Protein AF-A0A1V6SUT5-F1 (afdb_monomer)

Mean predicted aligned error: 12.68 Å

Foldseek 3Di:
DPPDPPFDPLVVLVQVCVLVVHDSVQWDWDWDPVPDDQFWTWIATPNCRQKIKIKGADRPVPPDPDARQLLVLVLQLVLVLLLVLCVVVVHHSQQGKHFSDKAQRDPVRRIIMTMIGDWDFDQQLQADADPQLVVQVVVSLVSQQPDDPVCVCVVSVHDFDEDEDDPLVVLLVVLLVVQVVCVVVVVDDCVNVLNPPPSNCPSVVVCVVVVVVVPPDPPQDKTWDQLAQFSRQWGAHRVPNHTRHGHDSSNIGIYGSVSNVVHPPPQWDWADDPFWIWTWRRTSVFTAWKFFDDDSPHTDIDGRDPPPDDPPPTDPVRIDGDIGTGHDDDDDPPDDDDDDDD

InterPro domains:
  IPR002575 Aminoglycoside phosphotransferase [PF01636] (171-262)
  IPR011009 Protein kinase-like domain superfamily [SSF56112] (46-263)
  IPR011009 Protein kinase-like domain superfamily [SSF56112] (196-262)

Secondary structure (DSSP, 8-state):
-----SS-HHHHHHHHHHHTTS-GGG--EEE-GGG--TTEEEEEETT-TTEEEEEE---TT---SS-HHHHHHHHHHHHHHHHHHHHHTT--GGGS--EEEEEE-STTSS-EEEEEEPP-SEESTTS---HHHHHHHHHHHHHHHHS--TTHHHHHTS---B-PPP-HHHHHHHHHHHHHHHHHTTSS-TTTTTT-S--TTHHHHHTTHHHHHTTS-S-PPEEEE-S---GGGEEE-TTT--EEEE--GGG-EEEETHHHHH---TTEEEE--SS-EEEEEEETTEESEEEEEEETTEEEEEES-TT---STT--GGG-EEE-EEE------TT---PPP--

Solvent-accessible surface area (backbone atoms only — not comparable to full-atom values): 19537 Å² total; per-residue (Å²): 127,86,89,73,64,99,55,60,68,67,58,53,27,45,52,50,15,62,68,68,74,52,60,39,89,68,54,47,76,46,77,40,79,92,74,41,58,79,43,36,43,36,28,42,28,76,80,43,75,62,32,30,40,39,34,27,34,53,52,90,84,60,84,58,98,58,45,9,39,60,47,48,54,41,30,54,51,53,40,51,52,51,30,51,56,27,48,76,68,76,42,78,32,73,30,41,62,46,73,79,35,76,45,78,68,39,96,87,28,38,30,19,37,33,38,27,49,51,69,60,59,44,33,39,26,55,42,79,88,36,74,48,28,54,52,41,51,52,50,50,56,49,51,35,54,66,48,75,67,81,64,39,42,70,77,69,74,44,83,68,51,75,46,78,73,78,59,64,64,60,55,48,52,55,39,38,54,50,50,52,52,32,44,76,69,64,76,46,52,46,71,81,62,66,62,49,75,64,59,77,64,40,62,51,64,76,45,49,65,60,67,60,52,76,71,57,69,91,80,70,67,73,14,43,31,50,64,56,49,40,43,79,31,28,19,20,34,88,91,71,25,34,64,30,27,54,50,73,51,76,61,36,23,40,17,51,55,60,56,47,71,67,35,65,83,73,28,72,41,81,42,86,47,100,87,42,17,28,45,40,34,63,35,54,76,23,66,36,30,24,36,28,70,68,56,96,91,33,59,48,77,40,64,36,42,97,79,61,72,64,62,94,90,50,62,76,88,64,40,41,79,50,80,46,73,35,70,84,74,81,69,60,102,87,61,94,73,85,72,88,82,134

Organism: NCBI:txid254877

Sequence (342 aa):
MPDTLPFSISRLKECVATGLQCSPASISLIRQPTIEGDDHMIFLIDSKPDYIIRVTKPREDGSRSYNGQEMQARDIALRRLVQDEYRARGLDERIIPCSIATWKLSDDGNYAASLETKLQGLGLHRAPVSELTVQGLGSFLSVLKCVNIEGLEEKLGIKIPLIPFPNLKLLRESAIEAWARLVERGQVSVKDIGNQSPINGLLERKTTMLEKIQHLSPEYRLALVHNDIKGEHILICPQSGRITGILDWADAGIGNAVVDIAGKTGGFKYVPGDRYGQWEYQGDGFDGFLACPYNNGIYQVFVNSPDAKPRQGVKSDTCVPFTAGAFEYRLPANVTAAAWEY

Nearest PDB structures (foldseek):
  4n57-assembly1_A  TM=5.849E-01  e=2.628E-10  Enterococcus casseliflavus
  4dta-assembly1_A  TM=6.231E-01  e=1.351E-09  Enterococcus casseliflavus
  4dfb-assembly2_B  TM=6.239E-01  e=1.513E-09  Enterococcus casseliflavus
  4dfb-assembly1_A  TM=6.206E-01  e=2.514E-09  Enterococcus casseliflavus
  4ocv-assembly1_A  TM=5.203E-01  e=1.400E-06  Bifidobacterium longum subsp. infantis ATCC 15697 = JCM 1222 = DSM 20088

Structure (mmCIF, N/CA/C/O backbone):
data_AF-A0A1V6SUT5-F1
#
_entry.id   AF-A0A1V6SUT5-F1
#
loop_
_atom_site.group_PDB
_atom_site.id
_atom_site.type_symbol
_atom_site.label_atom_id
_atom_site.label_alt_id
_atom_site.label_comp_id
_atom_site.label_asym_id
_atom_site.label_entity_id
_atom_site.label_seq_id
_atom_site.pdbx_PDB_ins_code
_atom_site.Cartn_x
_atom_site.Cartn_y
_atom_site.Cartn_z
_atom_site.occupancy
_atom_site.B_iso_or_equiv
_atom_site.auth_seq_id
_atom_site.auth_comp_id
_atom_site.auth_asym_id
_atom_site.auth_atom_id
_atom_site.pdbx_PDB_model_num
ATOM 1 N N . MET A 1 1 ? -9.404 25.649 2.065 1.00 34.16 1 MET A N 1
ATOM 2 C CA . MET A 1 1 ? -10.839 25.578 2.423 1.00 34.16 1 MET A CA 1
ATOM 3 C C . MET A 1 1 ? -10.920 25.170 3.884 1.00 34.16 1 MET A C 1
ATOM 5 O O . MET A 1 1 ? -10.019 24.452 4.298 1.00 34.16 1 MET A O 1
ATOM 9 N N . PRO A 1 2 ? -11.881 25.643 4.691 1.00 38.00 2 PRO A N 1
ATOM 10 C CA . PRO A 1 2 ? -11.968 25.185 6.073 1.00 38.00 2 PRO A CA 1
ATOM 11 C C . PRO A 1 2 ? -12.231 23.672 6.076 1.00 38.00 2 PRO A C 1
ATOM 13 O O . PRO A 1 2 ? -13.167 23.224 5.412 1.00 38.00 2 PRO A O 1
ATOM 16 N N . ASP A 1 3 ? -11.373 22.923 6.781 1.00 53.56 3 ASP A N 1
ATOM 17 C CA . ASP A 1 3 ? -11.385 21.464 6.993 1.00 53.56 3 ASP A CA 1
ATOM 18 C C . ASP A 1 3 ? -12.693 21.006 7.663 1.00 53.56 3 ASP A C 1
ATOM 20 O O . ASP A 1 3 ? -12.748 20.639 8.838 1.00 53.56 3 ASP A O 1
ATOM 24 N N . THR A 1 4 ? -13.795 21.072 6.929 1.00 72.81 4 THR A N 1
ATOM 25 C CA . THR A 1 4 ? -15.076 20.537 7.375 1.00 72.81 4 THR A CA 1
ATOM 26 C C . THR A 1 4 ? -15.104 19.071 6.989 1.00 72.81 4 THR A C 1
ATOM 28 O O . THR A 1 4 ? -15.289 18.705 5.833 1.00 72.81 4 THR A O 1
ATOM 31 N N . LEU A 1 5 ? -14.831 18.220 7.976 1.00 83.00 5 LEU A N 1
ATOM 32 C CA . LEU A 1 5 ? -14.937 16.781 7.803 1.00 83.00 5 LEU A CA 1
ATOM 33 C C . LEU A 1 5 ? -16.392 16.417 7.459 1.00 83.00 5 LEU A C 1
ATOM 35 O O . LEU A 1 5 ? -17.316 16.984 8.045 1.00 83.00 5 LEU A O 1
ATOM 39 N N . PRO A 1 6 ? -16.614 15.429 6.578 1.00 84.81 6 PRO A N 1
ATOM 40 C CA . PRO A 1 6 ? -17.954 14.972 6.198 1.00 84.81 6 PRO A CA 1
ATOM 41 C C . PRO A 1 6 ? -18.665 14.188 7.320 1.00 84.81 6 PRO A C 1
ATOM 43 O O . PRO A 1 6 ? -19.757 13.662 7.130 1.00 84.81 6 PRO A O 1
ATOM 46 N N . PHE A 1 7 ? -18.049 14.101 8.501 1.00 87.69 7 PHE A N 1
ATOM 47 C CA . PHE A 1 7 ? -18.552 13.455 9.708 1.00 87.69 7 PHE A CA 1
ATOM 48 C C . PHE A 1 7 ? -18.089 14.227 10.952 1.00 87.69 7 PHE A C 1
ATOM 50 O O . PHE A 1 7 ? -17.099 14.960 10.936 1.00 87.69 7 PHE A O 1
ATOM 57 N N . SER A 1 8 ? -18.784 14.025 12.072 1.00 91.44 8 SER A N 1
ATOM 58 C CA . SER A 1 8 ? -18.423 14.642 13.352 1.00 91.44 8 SER A CA 1
ATOM 59 C C . SER A 1 8 ? -17.219 13.954 14.005 1.00 91.44 8 SER A C 1
ATOM 61 O O . SER A 1 8 ? -17.198 12.731 14.155 1.00 91.44 8 SER A O 1
ATOM 63 N N . ILE A 1 9 ? -16.251 14.733 14.501 1.00 92.88 9 ILE A N 1
ATOM 64 C CA . ILE A 1 9 ? -15.149 14.216 15.335 1.00 92.88 9 ILE A CA 1
ATOM 65 C C . ILE A 1 9 ? -15.677 13.504 16.586 1.00 92.88 9 ILE A C 1
ATOM 67 O O . ILE A 1 9 ? -15.111 12.492 16.996 1.00 92.88 9 ILE A O 1
ATOM 71 N N . SER A 1 10 ? -16.780 13.977 17.176 1.00 94.19 10 SER A N 1
ATOM 72 C CA . SER A 1 10 ? -17.399 13.315 18.332 1.00 94.19 10 SER A CA 1
ATOM 73 C C . SER A 1 10 ? -17.811 11.882 17.998 1.00 94.19 10 SER A C 1
ATOM 75 O O . SER A 1 10 ? -17.579 10.978 18.798 1.00 94.19 10 SER A O 1
ATOM 77 N N . ARG A 1 11 ? -18.311 11.649 16.776 1.00 94.62 11 ARG A N 1
ATOM 78 C CA . ARG A 1 11 ? -18.670 10.308 16.309 1.00 94.62 11 ARG A CA 1
ATOM 79 C C . ARG A 1 11 ? -17.450 9.392 16.198 1.00 94.62 11 ARG A C 1
ATOM 81 O O . ARG A 1 11 ? -17.524 8.231 16.595 1.00 94.62 11 ARG A O 1
ATOM 88 N N . LEU A 1 12 ? -16.311 9.897 15.717 1.00 95.25 12 LEU A N 1
ATOM 89 C CA . LEU A 1 12 ? -15.064 9.122 15.707 1.00 95.25 12 LEU A CA 1
ATOM 90 C C . LEU A 1 12 ? -14.588 8.779 17.123 1.00 95.25 12 LEU A C 1
ATOM 92 O O . LEU A 1 12 ? -14.167 7.649 17.367 1.00 95.25 12 LEU A O 1
ATOM 96 N N . LYS A 1 13 ? -14.688 9.718 18.072 1.00 96.50 13 LYS A N 1
ATOM 97 C CA . LYS A 1 13 ? -14.336 9.460 19.478 1.00 96.50 13 LYS A CA 1
ATOM 98 C C . LYS A 1 13 ? -15.198 8.360 20.092 1.00 96.50 13 LYS A C 1
ATOM 100 O O . LYS A 1 13 ? -14.664 7.508 20.794 1.00 96.50 13 LYS A O 1
ATOM 105 N N . GLU A 1 14 ? -16.500 8.347 19.807 1.00 96.50 14 GLU A N 1
ATOM 106 C CA . GLU A 1 14 ? -17.406 7.268 20.226 1.00 96.50 14 GLU A CA 1
ATOM 107 C C . GLU A 1 14 ? -17.001 5.912 19.645 1.00 96.50 14 GLU A C 1
ATOM 109 O O . GLU A 1 14 ? -17.009 4.913 20.365 1.00 96.50 14 GLU A O 1
ATOM 114 N N . CYS A 1 15 ? -16.618 5.874 18.365 1.00 96.50 15 CYS A N 1
ATOM 115 C CA . CYS A 1 15 ? -16.133 4.656 17.719 1.00 96.50 15 CYS A CA 1
ATOM 116 C C . CYS A 1 15 ? -14.901 4.113 18.460 1.00 96.50 15 CYS A C 1
ATOM 118 O O . CYS A 1 15 ? -14.917 2.983 18.943 1.00 96.50 15 CYS A O 1
ATOM 120 N N . VAL A 1 16 ? -13.874 4.947 18.666 1.00 96.75 16 VAL A N 1
ATOM 121 C CA . VAL A 1 16 ? -12.661 4.560 19.412 1.00 96.75 16 VAL A CA 1
ATOM 122 C C . VAL A 1 16 ? -12.987 4.087 20.821 1.00 96.75 16 VAL A C 1
ATOM 124 O O . VAL A 1 16 ? -12.521 3.032 21.242 1.00 96.75 16 VAL A O 1
ATOM 127 N N . ALA A 1 17 ? -13.803 4.852 21.542 1.00 96.31 17 ALA A N 1
ATOM 128 C CA . ALA A 1 17 ? -14.215 4.536 22.900 1.00 96.31 17 ALA A CA 1
ATOM 129 C C . ALA A 1 17 ? -14.934 3.186 22.991 1.00 96.31 17 ALA A C 1
ATOM 131 O O . ALA A 1 17 ? -14.669 2.409 23.904 1.00 96.31 17 ALA A O 1
ATOM 132 N N . THR A 1 18 ? -15.781 2.879 22.007 1.00 96.88 18 THR A N 1
ATOM 133 C CA . THR A 1 18 ? -16.452 1.580 21.892 1.00 96.88 18 THR A CA 1
ATOM 134 C C . THR A 1 18 ? -15.442 0.464 21.633 1.00 96.88 18 THR A C 1
ATOM 136 O O . THR A 1 18 ? -15.455 -0.546 22.332 1.00 96.88 18 THR A O 1
ATOM 139 N N . GLY A 1 19 ? -14.535 0.650 20.667 1.00 95.94 19 GLY A N 1
ATOM 140 C CA . GLY A 1 19 ? -13.527 -0.354 20.308 1.00 95.94 19 GLY A CA 1
ATOM 141 C C . GLY A 1 19 ? -12.516 -0.645 21.423 1.00 95.94 19 GLY A C 1
ATOM 142 O O . GLY A 1 19 ? -12.071 -1.779 21.562 1.00 95.94 19 GLY A O 1
ATOM 143 N N . LEU A 1 20 ? -12.187 0.357 22.244 1.00 95.56 20 LEU A N 1
ATOM 144 C CA . LEU A 1 20 ? -11.223 0.252 23.349 1.00 95.56 20 LEU A CA 1
ATOM 145 C C . LEU A 1 20 ? -11.871 0.132 24.735 1.00 95.56 20 LEU A C 1
ATOM 147 O O . LEU A 1 20 ? -11.152 0.125 25.733 1.00 95.56 20 LEU A O 1
ATOM 151 N N . GLN A 1 21 ? -13.203 0.046 24.803 1.00 95.44 21 GLN A N 1
ATOM 152 C CA . GLN A 1 21 ? -13.978 -0.076 26.044 1.00 95.44 21 GLN A CA 1
ATOM 153 C C . GLN A 1 21 ? -13.640 1.015 27.079 1.00 95.44 21 GLN A C 1
ATOM 155 O O . GLN A 1 21 ? -13.387 0.742 28.253 1.00 95.44 21 GLN A O 1
ATOM 160 N N . CYS A 1 22 ? -13.620 2.276 26.646 1.00 95.12 22 CYS A N 1
ATOM 161 C CA . CYS A 1 22 ? -13.326 3.426 27.501 1.00 95.12 22 CYS A CA 1
ATOM 162 C C . CYS A 1 22 ? -14.317 4.580 27.283 1.00 95.12 22 CYS A C 1
ATOM 164 O O . CYS A 1 22 ? -15.241 4.485 26.482 1.00 95.12 22 CYS A O 1
ATOM 166 N N . SER A 1 23 ? -14.156 5.687 28.014 1.00 94.62 23 SER A N 1
ATOM 167 C CA . SER A 1 23 ? -15.034 6.857 27.867 1.00 94.62 23 SER A CA 1
ATOM 168 C C . SER A 1 23 ? -14.651 7.697 26.636 1.00 94.62 23 SER A C 1
ATOM 170 O O . SER A 1 23 ? -13.467 8.021 26.492 1.00 94.62 23 SER A O 1
ATOM 172 N N . PRO A 1 24 ? -15.605 8.152 25.795 1.00 94.25 24 PRO A N 1
ATOM 173 C CA . PRO A 1 24 ? -15.326 9.073 24.686 1.00 94.25 24 PRO A CA 1
ATOM 174 C C . PRO A 1 24 ? -14.649 10.377 25.119 1.00 94.25 24 PRO A C 1
ATOM 176 O O . PRO A 1 24 ? -13.828 10.921 24.383 1.00 94.25 24 PRO A O 1
ATOM 179 N N . ALA A 1 25 ? -14.934 10.854 26.336 1.00 93.56 25 ALA A N 1
ATOM 180 C CA . ALA A 1 25 ? -14.314 12.056 26.895 1.00 93.56 25 ALA A CA 1
ATOM 181 C C . ALA A 1 25 ? -12.801 11.896 27.136 1.00 93.56 25 ALA A C 1
ATOM 183 O O . ALA A 1 25 ? -12.081 12.889 27.176 1.00 93.56 25 ALA A O 1
ATOM 184 N N . SER A 1 26 ? -12.312 10.657 27.265 1.00 93.06 26 SER A N 1
ATOM 185 C CA . SER A 1 26 ? -10.883 10.348 27.432 1.00 93.06 26 SER A CA 1
ATOM 186 C C . SER A 1 26 ? -10.121 10.195 26.106 1.00 93.06 26 SER A C 1
ATOM 188 O O . SER A 1 26 ? -8.908 9.974 26.105 1.00 93.06 26 SER A O 1
ATOM 190 N N . ILE A 1 27 ? -10.821 10.300 24.970 1.00 96.38 27 ILE A N 1
ATOM 191 C CA . ILE A 1 27 ? -10.232 10.181 23.637 1.00 96.38 27 ILE A CA 1
ATOM 192 C C . ILE A 1 27 ? -9.883 11.570 23.091 1.00 96.38 27 ILE A C 1
ATOM 194 O O . ILE A 1 27 ? -10.747 12.430 22.876 1.00 96.38 27 ILE A O 1
ATOM 198 N N . SER A 1 28 ? -8.596 11.759 22.812 1.00 94.69 28 SER A N 1
ATOM 199 C CA . SER A 1 28 ? -8.070 12.856 21.998 1.00 94.69 28 SER A CA 1
ATOM 200 C C . SER A 1 28 ? -7.662 12.295 20.641 1.00 94.69 28 SER A C 1
ATOM 202 O O . SER A 1 28 ? -7.027 11.242 20.588 1.00 94.69 28 SER A O 1
ATOM 204 N N . LEU A 1 29 ? -8.078 12.965 19.564 1.00 95.38 29 LEU A N 1
ATOM 205 C CA . LEU A 1 29 ? -7.776 12.571 18.190 1.00 95.38 29 LEU A CA 1
ATOM 206 C C . LEU A 1 29 ? -6.997 13.689 17.511 1.00 95.38 29 LEU A C 1
ATOM 208 O O . LEU A 1 29 ? -7.465 14.828 17.489 1.00 95.38 29 LEU A O 1
ATOM 212 N N . ILE A 1 30 ? -5.862 13.343 16.910 1.00 94.12 30 ILE A N 1
ATOM 213 C CA . ILE A 1 30 ? -5.049 14.267 16.116 1.00 94.12 30 ILE A CA 1
ATOM 214 C C . ILE A 1 30 ? -5.003 13.760 14.678 1.00 94.12 30 ILE A C 1
ATOM 216 O O . ILE A 1 30 ? -4.438 12.697 14.416 1.00 94.12 30 ILE A O 1
ATOM 220 N N . ARG A 1 31 ? -5.578 14.524 13.743 1.00 93.50 31 ARG A N 1
ATOM 221 C CA . ARG A 1 31 ? -5.503 14.231 12.303 1.00 93.50 31 ARG A CA 1
ATOM 222 C C . ARG A 1 31 ? -4.061 14.373 11.806 1.00 93.50 31 ARG A C 1
ATOM 224 O O . ARG A 1 31 ? -3.367 15.303 12.208 1.00 93.50 31 ARG A O 1
ATOM 231 N N . GLN A 1 32 ? -3.629 13.474 10.927 1.00 90.56 32 GLN A N 1
ATOM 232 C CA . GLN A 1 32 ? -2.275 13.436 10.369 1.00 90.56 32 GLN A CA 1
ATOM 233 C C . GLN A 1 32 ? -2.294 13.624 8.846 1.00 90.56 32 GLN A C 1
ATOM 235 O O . GLN A 1 32 ? -2.064 12.661 8.120 1.00 90.56 32 GLN A O 1
ATOM 240 N N . PRO A 1 33 ? -2.531 14.849 8.343 1.00 84.06 33 PRO A N 1
ATOM 241 C CA . PRO A 1 33 ? -2.704 15.104 6.909 1.00 84.06 33 PRO A CA 1
ATOM 242 C C . PRO A 1 33 ? -1.477 14.748 6.055 1.00 84.06 33 PRO A C 1
ATOM 244 O O . PRO A 1 33 ? -1.605 14.538 4.858 1.00 84.06 33 PRO A O 1
ATOM 247 N N . THR A 1 34 ? -0.284 14.667 6.648 1.00 79.38 34 THR A N 1
ATOM 248 C CA . THR A 1 34 ? 0.968 14.346 5.943 1.00 79.38 34 THR A CA 1
ATOM 249 C C . THR A 1 34 ? 1.120 12.870 5.576 1.00 79.38 34 THR A C 1
ATOM 251 O O . THR A 1 34 ? 2.036 12.534 4.833 1.00 79.38 34 THR A O 1
ATOM 254 N N . ILE A 1 35 ? 0.268 11.996 6.116 1.00 79.38 35 ILE A N 1
ATOM 255 C CA . ILE A 1 35 ? 0.260 10.549 5.848 1.00 79.38 35 ILE A CA 1
ATOM 256 C C . ILE A 1 35 ? -1.129 10.074 5.395 1.00 79.38 35 ILE A C 1
ATOM 258 O O . ILE A 1 35 ? -1.473 8.908 5.562 1.00 79.38 35 ILE A O 1
ATOM 262 N N . GLU A 1 36 ? -1.953 10.992 4.887 1.00 83.81 36 GLU A N 1
ATOM 263 C CA . GLU A 1 36 ? -3.232 10.669 4.254 1.00 83.81 36 GLU A CA 1
ATOM 264 C C . GLU A 1 36 ? -3.020 10.417 2.761 1.00 83.81 36 GLU A C 1
ATOM 266 O O . GLU A 1 36 ? -2.339 11.192 2.090 1.00 83.81 36 GLU A O 1
ATOM 271 N N . GLY A 1 37 ? -3.624 9.351 2.242 1.00 77.62 37 GLY A N 1
ATOM 272 C CA . GLY A 1 37 ? -3.728 9.098 0.809 1.00 77.62 37 GLY A CA 1
ATOM 273 C C . GLY A 1 37 ? -5.040 9.603 0.206 1.00 77.62 37 GLY A C 1
ATOM 274 O O . GLY A 1 37 ? -5.931 10.135 0.879 1.00 77.62 37 GLY A O 1
ATOM 275 N N . ASP A 1 38 ? -5.205 9.370 -1.094 1.00 82.81 38 ASP A N 1
ATOM 276 C CA . ASP A 1 38 ? -6.410 9.772 -1.832 1.00 82.81 38 ASP A CA 1
ATOM 277 C C . ASP A 1 38 ? -7.693 9.133 -1.282 1.00 82.81 38 ASP A C 1
ATOM 279 O O . ASP A 1 38 ? -8.780 9.698 -1.410 1.00 82.81 38 ASP A O 1
ATOM 283 N N . ASP A 1 39 ? -7.574 7.975 -0.636 1.00 87.38 39 ASP A N 1
ATOM 284 C CA . ASP A 1 39 ? -8.681 7.118 -0.225 1.00 87.38 39 ASP A CA 1
ATOM 285 C C . ASP A 1 39 ? -8.797 6.927 1.300 1.00 87.38 39 ASP A C 1
ATOM 287 O O . ASP A 1 39 ? -9.673 6.194 1.777 1.00 87.38 39 ASP A O 1
ATOM 291 N N . HIS A 1 40 ? -7.974 7.625 2.091 1.00 89.94 40 HIS A N 1
ATOM 292 C CA . HIS A 1 40 ? -8.034 7.534 3.547 1.00 89.94 40 HIS A CA 1
ATOM 293 C C . HIS A 1 40 ? -7.608 8.808 4.289 1.00 89.94 40 HIS A C 1
ATOM 295 O O . HIS A 1 40 ? -6.823 9.610 3.806 1.00 89.94 40 HIS A O 1
ATOM 301 N N . MET A 1 41 ? -8.130 8.969 5.505 1.00 92.88 41 MET A N 1
ATOM 302 C CA . MET A 1 41 ? -7.695 9.938 6.512 1.00 92.88 41 MET A CA 1
ATOM 303 C C . MET A 1 41 ? -7.159 9.195 7.737 1.00 92.88 41 MET A C 1
ATOM 305 O O . MET A 1 41 ? -7.688 8.136 8.090 1.00 92.88 41 MET A O 1
ATOM 309 N N . ILE A 1 42 ? -6.152 9.752 8.411 1.00 93.88 42 ILE A N 1
ATOM 310 C CA . ILE A 1 42 ? -5.490 9.112 9.556 1.00 93.88 42 ILE A CA 1
ATOM 311 C C . ILE A 1 42 ? -5.595 9.995 10.793 1.00 93.88 42 ILE A C 1
ATOM 313 O O . ILE A 1 42 ? -5.283 11.184 10.761 1.00 93.88 42 ILE A O 1
ATOM 317 N N . PHE A 1 43 ? -5.990 9.388 11.910 1.00 95.81 43 PHE A N 1
ATOM 318 C CA . PHE A 1 43 ? -6.073 10.026 13.216 1.00 95.81 43 PHE A CA 1
ATOM 319 C C . PHE A 1 43 ? -5.264 9.223 14.240 1.00 95.81 43 PHE A C 1
ATOM 321 O O . PHE A 1 43 ? -5.495 8.026 14.429 1.00 95.81 43 PHE A O 1
ATOM 328 N N . LEU A 1 44 ? -4.335 9.887 14.928 1.00 95.38 44 LEU A N 1
ATOM 329 C CA . LEU A 1 44 ? -3.658 9.329 16.101 1.00 95.38 44 LEU A CA 1
ATOM 330 C C . LEU A 1 44 ? -4.538 9.486 17.337 1.00 95.38 44 LEU A C 1
ATOM 332 O O . LEU A 1 44 ? -5.312 10.440 17.432 1.00 95.38 44 LEU A O 1
ATOM 336 N N . ILE A 1 45 ? -4.382 8.565 18.288 1.00 95.50 45 ILE A N 1
ATOM 337 C CA . ILE A 1 45 ? -5.096 8.580 19.563 1.00 95.50 45 ILE A CA 1
ATOM 338 C C . ILE A 1 45 ? -4.082 8.853 20.679 1.00 95.50 45 ILE A C 1
ATOM 340 O O . ILE A 1 45 ? -3.349 7.949 21.077 1.00 95.50 45 ILE A O 1
ATOM 344 N N . ASP A 1 46 ? -4.031 10.081 21.206 1.00 90.31 46 ASP A N 1
ATOM 345 C CA . ASP A 1 46 ? -2.966 10.494 22.147 1.00 90.31 46 ASP A CA 1
ATOM 346 C C . ASP A 1 46 ? -2.908 9.620 23.402 1.00 90.31 46 ASP A C 1
ATOM 348 O O . ASP A 1 46 ? -1.837 9.267 23.890 1.00 90.31 46 ASP A O 1
ATOM 352 N N . SER A 1 47 ? -4.076 9.238 23.921 1.00 89.00 47 SER A N 1
ATOM 353 C CA . SER A 1 47 ? -4.189 8.406 25.119 1.00 89.00 47 SER A CA 1
ATOM 354 C C . SER A 1 47 ? -3.899 6.922 24.862 1.00 89.00 47 SER A C 1
ATOM 356 O O . SER A 1 47 ? -3.845 6.140 25.815 1.00 89.00 47 SER A O 1
ATOM 358 N N . LYS A 1 48 ? -3.752 6.510 23.594 1.00 93.38 48 LYS A N 1
ATOM 359 C CA . LYS A 1 48 ? -3.637 5.114 23.144 1.00 93.38 48 LYS A CA 1
ATOM 360 C C . LYS A 1 48 ? -2.683 5.017 21.936 1.00 93.38 48 LYS A C 1
ATOM 362 O O . LYS A 1 48 ? -3.130 4.715 20.831 1.00 93.38 48 LYS A O 1
ATOM 367 N N . PRO A 1 49 ? -1.372 5.248 22.136 1.00 91.75 49 PRO A N 1
ATOM 368 C CA . PRO A 1 49 ? -0.402 5.416 21.047 1.00 91.75 49 PRO A CA 1
ATOM 369 C C . PRO A 1 49 ? -0.187 4.167 20.179 1.00 91.75 49 PRO A C 1
ATOM 371 O O . PRO A 1 49 ? 0.328 4.287 19.068 1.00 91.75 49 PRO A O 1
ATOM 374 N N . ASP A 1 50 ? -0.596 2.992 20.660 1.00 94.06 50 ASP A N 1
ATOM 375 C CA . ASP A 1 50 ? -0.522 1.718 19.932 1.00 94.06 50 ASP A CA 1
ATOM 376 C C . ASP A 1 50 ? -1.639 1.546 18.893 1.00 94.06 50 ASP A C 1
ATOM 378 O O . ASP A 1 50 ? -1.679 0.535 18.192 1.00 94.06 50 ASP A O 1
ATOM 382 N N . TYR A 1 51 ? -2.550 2.516 18.781 1.00 95.75 51 TYR A N 1
ATOM 383 C CA . TYR A 1 51 ? -3.695 2.455 17.883 1.00 95.75 51 TYR A CA 1
ATOM 384 C C . TYR A 1 51 ? -3.817 3.713 17.025 1.00 95.75 51 TYR A C 1
ATOM 386 O O . TYR A 1 51 ? -3.443 4.818 17.423 1.00 95.75 51 TYR A O 1
ATOM 394 N N . ILE A 1 52 ? -4.400 3.534 15.844 1.00 96.38 52 ILE A N 1
ATOM 395 C CA . ILE A 1 52 ? -4.817 4.614 14.951 1.00 96.38 52 ILE A CA 1
ATOM 396 C C . ILE A 1 52 ? -6.277 4.424 14.553 1.00 96.38 52 ILE A C 1
ATOM 398 O O . ILE A 1 52 ? -6.772 3.299 14.483 1.00 96.38 52 ILE A O 1
ATOM 402 N N . ILE A 1 53 ? -6.957 5.525 14.248 1.00 96.94 53 ILE A N 1
ATOM 403 C CA . ILE A 1 53 ? -8.186 5.490 13.459 1.00 96.94 53 ILE A CA 1
ATOM 404 C C . ILE A 1 53 ? -7.833 5.800 12.017 1.00 96.94 53 ILE A C 1
ATOM 406 O O . ILE A 1 53 ? -7.260 6.852 11.725 1.00 96.94 53 ILE A O 1
ATOM 410 N N . ARG A 1 54 ? -8.231 4.906 11.117 1.00 96.19 54 ARG A N 1
ATOM 411 C CA . ARG A 1 54 ? -8.267 5.179 9.688 1.00 96.19 54 ARG A CA 1
ATOM 412 C C . ARG A 1 54 ? -9.707 5.413 9.268 1.00 96.19 54 ARG A C 1
ATOM 414 O O . ARG A 1 54 ? -10.583 4.612 9.581 1.00 96.19 54 ARG A O 1
ATOM 421 N N . VAL A 1 55 ? -9.954 6.495 8.543 1.00 95.81 55 VAL A N 1
ATOM 422 C CA . VAL A 1 55 ? -11.234 6.724 7.873 1.00 95.81 55 VAL A CA 1
ATOM 423 C C . VAL A 1 55 ? -11.039 6.531 6.384 1.00 95.81 55 VAL A C 1
ATOM 425 O O . VAL A 1 55 ? -10.325 7.294 5.753 1.00 95.81 55 VAL A O 1
ATOM 428 N N . THR A 1 56 ? -11.676 5.517 5.824 1.00 94.56 56 THR A N 1
ATOM 429 C CA . THR A 1 56 ? -11.706 5.255 4.390 1.00 94.56 56 THR A CA 1
ATOM 430 C C . THR A 1 56 ? -12.749 6.164 3.727 1.00 94.56 56 THR A C 1
ATOM 432 O O . THR A 1 56 ? -13.860 6.297 4.245 1.00 94.56 56 THR A O 1
ATOM 435 N N . LYS A 1 57 ? -12.379 6.807 2.612 1.00 90.06 57 LYS A N 1
ATOM 436 C CA . LYS A 1 57 ? -13.189 7.775 1.846 1.00 90.06 57 LYS A CA 1
ATOM 437 C C . LYS A 1 57 ? -13.194 7.428 0.350 1.00 90.06 57 LYS A C 1
ATOM 439 O O . LYS A 1 57 ? -12.246 6.790 -0.103 1.00 90.06 57 LYS A O 1
ATOM 444 N N . PRO A 1 58 ? -14.209 7.831 -0.437 1.00 83.38 58 PRO A N 1
ATOM 445 C CA . PRO A 1 58 ? -14.157 7.672 -1.888 1.00 83.38 58 PRO A CA 1
ATOM 446 C C . PRO A 1 58 ? -13.002 8.494 -2.477 1.00 83.38 58 PRO A C 1
ATOM 448 O O . PRO A 1 58 ? -12.652 9.549 -1.943 1.00 83.38 58 PRO A O 1
ATOM 451 N N . ARG A 1 59 ? -12.438 8.030 -3.597 1.00 79.62 59 ARG A N 1
ATOM 452 C CA . ARG A 1 59 ? -11.519 8.852 -4.393 1.00 79.62 59 ARG A CA 1
ATOM 453 C C . ARG A 1 59 ? -12.305 9.915 -5.155 1.00 79.62 59 ARG A C 1
ATOM 455 O O . ARG A 1 59 ? -13.334 9.613 -5.755 1.00 79.62 59 ARG A O 1
ATOM 462 N N . GLU A 1 60 ? -11.796 11.142 -5.152 1.00 75.00 60 GLU A N 1
ATOM 463 C CA . GLU A 1 60 ? -12.444 12.286 -5.808 1.00 75.00 60 GLU A CA 1
ATOM 464 C C . GLU A 1 60 ? -12.458 12.162 -7.339 1.00 75.00 60 GLU A C 1
ATOM 466 O O . GLU A 1 60 ? -13.364 12.675 -7.990 1.00 75.00 60 GLU A O 1
ATOM 471 N N . ASP A 1 61 ? -11.493 11.439 -7.913 1.00 74.25 61 ASP A N 1
ATOM 472 C CA . ASP A 1 61 ? -11.355 11.235 -9.359 1.00 74.25 61 ASP A CA 1
ATOM 473 C C . ASP A 1 61 ? -12.340 10.205 -9.946 1.00 74.25 61 ASP A C 1
ATOM 475 O O . ASP A 1 61 ? -12.372 10.002 -11.159 1.00 74.25 61 ASP A O 1
ATOM 479 N N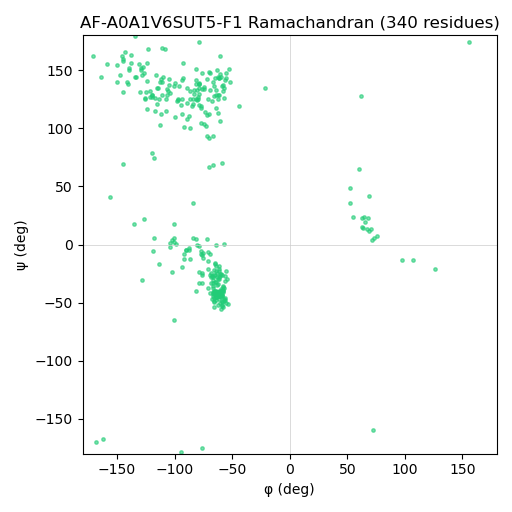 . GLY A 1 62 ? -13.131 9.530 -9.102 1.00 72.62 62 GLY A N 1
ATOM 480 C CA . GLY A 1 62 ? -14.067 8.488 -9.527 1.00 72.62 62 GLY A CA 1
ATOM 481 C C . GLY A 1 62 ? -13.397 7.253 -10.144 1.00 72.62 62 GLY A C 1
ATOM 482 O O . GLY A 1 62 ? -14.080 6.429 -10.749 1.00 72.62 62 GLY A O 1
ATOM 483 N N . SER A 1 63 ? -12.077 7.090 -9.989 1.00 73.50 63 SER A N 1
ATOM 484 C CA . SER A 1 63 ? -11.305 5.992 -10.594 1.00 73.50 63 SER A CA 1
ATOM 485 C C . SER A 1 63 ? -11.689 4.605 -10.071 1.00 73.50 63 SER A C 1
ATOM 487 O O . SER A 1 63 ? -11.348 3.593 -10.686 1.00 73.50 63 SER A O 1
ATOM 489 N N . ARG A 1 64 ? -12.402 4.534 -8.940 1.00 73.38 64 ARG A N 1
ATOM 490 C CA . ARG A 1 64 ? -12.866 3.286 -8.328 1.00 73.38 64 ARG A CA 1
ATOM 491 C C . ARG A 1 64 ? -14.389 3.224 -8.329 1.00 73.38 64 ARG A C 1
ATOM 493 O O . ARG A 1 64 ? -15.061 4.158 -7.912 1.00 73.38 64 ARG A O 1
ATOM 500 N N . SER A 1 65 ? -14.926 2.069 -8.716 1.00 75.88 65 SER A N 1
ATOM 501 C CA . SER A 1 65 ? -16.367 1.786 -8.719 1.00 75.88 65 SER A CA 1
ATOM 502 C C . SER A 1 65 ? -16.930 1.373 -7.353 1.00 75.88 65 SER A C 1
ATOM 504 O O . SER A 1 65 ? -18.085 0.966 -7.284 1.00 75.88 65 SER A O 1
ATOM 506 N N . TYR A 1 66 ? -16.115 1.400 -6.295 1.00 82.75 66 TYR A N 1
ATOM 507 C CA . TYR A 1 66 ? -16.479 0.946 -4.951 1.00 82.75 66 TYR A CA 1
ATOM 508 C C . TYR A 1 66 ? -16.601 2.134 -3.999 1.00 82.75 66 TYR A C 1
ATOM 510 O O . TYR A 1 66 ? -15.798 3.066 -4.080 1.00 82.75 66 TYR A O 1
ATOM 518 N N . ASN A 1 67 ? -17.548 2.075 -3.063 1.00 87.44 67 ASN A N 1
ATOM 519 C CA . ASN A 1 67 ? -17.638 3.066 -1.988 1.00 87.44 67 ASN A CA 1
ATOM 520 C C . ASN A 1 67 ? -16.614 2.786 -0.864 1.00 87.44 67 ASN A C 1
ATOM 522 O O . ASN A 1 67 ? -15.902 1.775 -0.865 1.00 87.44 67 ASN A O 1
ATOM 526 N N . GLY A 1 68 ? -16.516 3.695 0.112 1.00 89.75 68 GLY A N 1
ATOM 527 C CA . GLY A 1 68 ? -15.545 3.575 1.203 1.00 89.75 68 GLY A CA 1
ATOM 528 C C . GLY A 1 68 ? -15.745 2.334 2.077 1.00 89.75 68 GLY A C 1
ATOM 529 O O . GLY A 1 68 ? -14.764 1.734 2.519 1.00 89.75 68 GLY A O 1
ATOM 530 N N . GLN A 1 69 ? -16.989 1.903 2.292 1.00 92.12 69 GLN A N 1
ATOM 531 C CA . GLN A 1 69 ? -17.298 0.702 3.067 1.00 92.12 69 GLN A CA 1
ATOM 532 C C . GLN A 1 69 ? -16.835 -0.577 2.356 1.00 92.12 69 GLN A C 1
ATOM 534 O O . GLN A 1 69 ? -16.193 -1.422 2.980 1.00 92.12 69 GLN A O 1
ATOM 539 N N . GLU A 1 70 ? -17.123 -0.721 1.063 1.00 92.00 70 GLU A N 1
ATOM 540 C CA . GLU A 1 70 ? -16.680 -1.865 0.254 1.00 92.00 70 GLU A CA 1
ATOM 541 C C . GLU A 1 70 ? -15.152 -1.943 0.196 1.00 92.00 70 GLU A C 1
ATOM 543 O O . GLU A 1 70 ? -14.559 -3.011 0.360 1.00 92.00 70 GLU A O 1
ATOM 548 N N . MET A 1 71 ? -14.503 -0.792 0.022 1.00 92.00 71 MET A N 1
ATOM 549 C CA . MET A 1 71 ? -13.050 -0.679 -0.002 1.00 92.00 71 MET A CA 1
ATOM 550 C C . MET A 1 71 ? -12.407 -1.059 1.334 1.00 92.00 71 MET A C 1
ATOM 552 O O . MET A 1 71 ? -11.443 -1.823 1.349 1.00 92.00 71 MET A O 1
ATOM 556 N N . GLN A 1 72 ? -12.951 -0.573 2.454 1.00 94.62 72 GLN A N 1
ATOM 557 C CA . GLN A 1 72 ? -12.466 -0.926 3.787 1.00 94.62 72 GLN A CA 1
ATOM 558 C C . GLN A 1 72 ? -12.663 -2.416 4.082 1.00 94.62 72 GLN A C 1
ATOM 560 O O . GLN A 1 72 ? -11.743 -3.063 4.582 1.00 94.62 72 GLN A O 1
ATOM 565 N N . ALA A 1 73 ? -13.839 -2.968 3.770 1.00 94.88 73 ALA A N 1
ATOM 566 C CA . ALA A 1 73 ? -14.128 -4.382 3.983 1.00 94.88 73 ALA A CA 1
ATOM 567 C C . ALA A 1 73 ? -13.161 -5.275 3.193 1.00 94.88 73 ALA A C 1
ATOM 569 O O . ALA A 1 73 ? -12.618 -6.230 3.752 1.00 94.88 73 ALA A O 1
ATOM 570 N N . ARG A 1 74 ? -12.888 -4.920 1.928 1.00 95.12 74 ARG A N 1
ATOM 571 C CA . ARG A 1 74 ? -11.907 -5.615 1.089 1.00 95.12 74 ARG A CA 1
ATOM 572 C C . ARG A 1 74 ? -10.513 -5.584 1.695 1.00 95.12 74 ARG A C 1
ATOM 574 O O . ARG A 1 74 ? -9.919 -6.638 1.894 1.00 95.12 74 ARG A O 1
ATOM 581 N N . ASP A 1 75 ? -10.006 -4.391 1.986 1.00 94.75 75 ASP A N 1
ATOM 582 C CA . ASP A 1 75 ? -8.680 -4.212 2.574 1.00 94.75 75 ASP A CA 1
ATOM 583 C C . ASP A 1 75 ? -8.517 -5.047 3.861 1.00 94.75 75 ASP A C 1
ATOM 585 O O . ASP A 1 75 ? -7.590 -5.847 3.982 1.00 94.75 75 ASP A O 1
ATOM 589 N N . ILE A 1 76 ? -9.461 -4.937 4.802 1.00 96.94 76 ILE A N 1
ATOM 590 C CA . ILE A 1 76 ? -9.401 -5.676 6.071 1.00 96.94 76 ILE A CA 1
ATOM 591 C C . ILE A 1 76 ? -9.403 -7.191 5.845 1.00 96.94 76 ILE A C 1
ATOM 593 O O . ILE A 1 76 ? -8.650 -7.908 6.506 1.00 96.94 76 ILE A O 1
ATOM 597 N N . 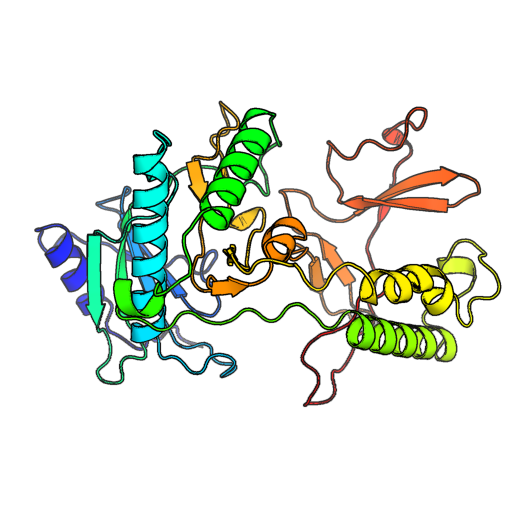ALA A 1 77 ? -10.236 -7.694 4.933 1.00 97.69 77 ALA A N 1
ATOM 598 C CA . ALA A 1 77 ? -10.296 -9.121 4.634 1.00 97.69 77 ALA A CA 1
ATOM 599 C C . ALA A 1 77 ? -8.993 -9.633 3.999 1.00 97.69 77 ALA A C 1
ATOM 601 O O . ALA A 1 77 ? -8.509 -10.695 4.390 1.00 97.69 77 ALA A O 1
ATOM 602 N N . LEU A 1 78 ? -8.394 -8.870 3.079 1.00 97.69 78 LEU A N 1
ATOM 603 C CA . LEU A 1 78 ? -7.114 -9.222 2.459 1.00 97.69 78 LEU A CA 1
ATOM 604 C C . LEU A 1 78 ? -5.967 -9.204 3.475 1.00 97.69 78 LEU A C 1
ATOM 606 O O . LEU A 1 78 ? -5.174 -10.142 3.510 1.00 97.69 78 LEU A O 1
ATOM 610 N N . ARG A 1 79 ? -5.908 -8.206 4.365 1.00 97.50 79 ARG A N 1
ATOM 611 C CA . ARG A 1 79 ? -4.914 -8.184 5.450 1.00 97.50 79 ARG A CA 1
ATOM 612 C C . ARG A 1 79 ? -5.054 -9.375 6.387 1.00 97.50 79 ARG A C 1
ATOM 614 O O . ARG A 1 79 ? -4.049 -10.003 6.707 1.00 97.50 79 ARG A O 1
ATOM 621 N N . ARG A 1 80 ? -6.281 -9.724 6.789 1.00 97.81 80 ARG A N 1
ATOM 622 C CA . ARG A 1 80 ? -6.543 -10.905 7.632 1.00 97.81 80 ARG A CA 1
ATOM 623 C C . ARG A 1 80 ? -6.122 -12.200 6.944 1.00 97.81 80 ARG A C 1
ATOM 625 O O . ARG A 1 80 ? -5.443 -13.013 7.561 1.00 97.81 80 ARG A O 1
ATOM 632 N N . LEU A 1 81 ? -6.447 -12.354 5.659 1.00 98.06 81 LEU A N 1
ATOM 633 C CA . LEU A 1 81 ? -5.981 -13.482 4.853 1.00 98.06 81 LEU A CA 1
ATOM 634 C C . LEU A 1 81 ? -4.452 -13.586 4.886 1.00 98.06 81 LEU A C 1
ATOM 636 O O . LEU A 1 81 ? -3.917 -14.650 5.178 1.00 98.06 81 LEU A O 1
ATOM 640 N N . VAL A 1 82 ? -3.739 -12.490 4.619 1.00 98.12 82 VAL A N 1
ATOM 641 C CA . VAL A 1 82 ? -2.270 -12.505 4.599 1.00 98.12 82 VAL A CA 1
ATOM 642 C C . VAL A 1 82 ? -1.696 -12.771 5.991 1.00 98.12 82 VAL A C 1
ATOM 644 O O . VAL A 1 82 ? -0.728 -13.519 6.102 1.00 98.12 82 VAL A O 1
ATOM 647 N N . GLN A 1 83 ? -2.303 -12.248 7.059 1.00 98.12 83 GLN A N 1
ATOM 648 C CA . GLN A 1 83 ? -1.919 -12.582 8.434 1.00 98.12 83 GLN A CA 1
ATOM 649 C C . GLN A 1 83 ? -2.033 -14.086 8.715 1.00 98.12 83 GLN A C 1
ATOM 651 O O . GLN A 1 83 ? -1.122 -14.674 9.299 1.00 98.12 83 GLN A O 1
ATOM 656 N N . ASP A 1 84 ? -3.118 -14.722 8.274 1.00 98.12 84 ASP A N 1
ATOM 657 C CA . ASP A 1 84 ? -3.315 -16.163 8.435 1.00 98.12 84 ASP A CA 1
ATOM 658 C C . ASP A 1 84 ? -2.286 -16.971 7.631 1.00 98.12 84 ASP A C 1
ATOM 660 O O . ASP A 1 84 ? -1.726 -17.945 8.138 1.00 98.12 84 ASP A O 1
ATOM 664 N N . GLU A 1 85 ? -1.963 -16.534 6.411 1.00 98.12 85 GLU A N 1
ATOM 665 C CA . GLU A 1 85 ? -0.932 -17.155 5.573 1.00 98.12 85 GLU A CA 1
ATOM 666 C C . GLU A 1 85 ? 0.479 -16.994 6.172 1.00 98.12 85 GLU A C 1
ATOM 668 O O . GLU A 1 85 ? 1.294 -17.921 6.099 1.00 98.12 85 GLU A O 1
ATOM 673 N N . TYR A 1 86 ? 0.768 -15.859 6.813 1.00 97.88 86 TYR A N 1
ATOM 674 C CA . TYR A 1 86 ? 1.996 -15.643 7.584 1.00 97.88 86 TYR A CA 1
ATOM 675 C C . TYR A 1 86 ? 2.087 -16.610 8.764 1.00 97.88 86 TYR A C 1
ATOM 677 O O . TYR A 1 86 ? 3.066 -17.354 8.886 1.00 97.88 86 TYR A O 1
ATOM 685 N N . ARG A 1 87 ? 1.032 -16.662 9.585 1.00 97.88 87 ARG A N 1
ATOM 686 C CA . ARG A 1 87 ? 0.966 -17.532 10.763 1.00 97.88 87 ARG A CA 1
ATOM 687 C C . ARG A 1 87 ? 1.119 -19.004 10.386 1.00 97.88 87 ARG A C 1
ATOM 689 O O . ARG A 1 87 ? 1.888 -19.722 11.020 1.00 97.88 87 ARG A O 1
ATOM 696 N N . ALA A 1 88 ? 0.453 -19.444 9.317 1.00 97.75 88 ALA A N 1
ATOM 697 C CA . ALA A 1 88 ? 0.539 -20.816 8.812 1.00 97.75 88 ALA A CA 1
ATOM 698 C C . ALA A 1 88 ? 1.961 -21.221 8.374 1.00 97.75 88 ALA A C 1
ATOM 700 O O . ALA A 1 88 ? 2.281 -22.408 8.346 1.00 97.75 88 ALA A O 1
ATOM 701 N N . ARG A 1 89 ? 2.825 -20.249 8.055 1.00 96.81 89 ARG A N 1
ATOM 702 C CA . ARG A 1 89 ? 4.229 -20.457 7.660 1.00 96.81 89 ARG A CA 1
ATOM 703 C C . ARG A 1 89 ? 5.225 -20.196 8.794 1.00 96.81 89 ARG A C 1
ATOM 705 O O . ARG A 1 89 ? 6.428 -20.235 8.554 1.00 96.81 89 ARG A O 1
ATOM 712 N N . GLY A 1 90 ? 4.751 -19.925 10.013 1.00 97.38 90 GLY A N 1
ATOM 713 C CA . GLY A 1 90 ? 5.608 -19.581 11.152 1.00 97.38 90 GLY A CA 1
ATOM 714 C C . GLY A 1 90 ? 6.308 -18.224 11.008 1.00 97.38 90 GLY A C 1
ATOM 715 O O . GLY A 1 90 ? 7.362 -18.012 11.606 1.00 97.38 90 GLY A O 1
ATOM 716 N N . LEU A 1 91 ? 5.752 -17.325 10.191 1.00 96.88 91 LEU A N 1
ATOM 717 C CA . LEU A 1 91 ? 6.228 -15.954 10.024 1.00 96.88 91 LEU A CA 1
ATOM 718 C C . LEU A 1 91 ? 5.474 -15.015 10.976 1.00 96.88 91 LEU A C 1
ATOM 720 O O . LEU A 1 91 ? 4.354 -15.310 11.383 1.00 96.88 91 LEU A O 1
ATOM 724 N N . ASP A 1 92 ? 6.080 -13.873 11.308 1.00 96.31 92 ASP A N 1
ATOM 725 C CA . ASP A 1 92 ? 5.468 -12.872 12.190 1.00 96.31 92 ASP A CA 1
ATOM 726 C C . ASP A 1 92 ? 4.359 -12.105 11.457 1.00 96.31 92 ASP A C 1
ATOM 728 O O . ASP A 1 92 ? 4.637 -11.233 10.634 1.00 96.31 92 ASP A O 1
ATOM 732 N N . GLU A 1 93 ? 3.095 -12.418 11.743 1.00 96.38 93 GLU A N 1
ATOM 733 C CA . GLU A 1 93 ? 1.947 -11.770 11.106 1.00 96.38 93 GLU A CA 1
ATOM 734 C C . GLU A 1 93 ? 1.745 -10.316 11.554 1.00 96.38 93 GLU A C 1
ATOM 736 O O . GLU A 1 93 ? 0.999 -9.567 10.920 1.00 96.38 93 GLU A O 1
ATOM 741 N N . ARG A 1 94 ? 2.408 -9.892 12.639 1.00 95.94 94 ARG A N 1
ATOM 742 C CA . ARG A 1 94 ? 2.246 -8.548 13.218 1.00 95.94 94 ARG A CA 1
ATOM 743 C C . ARG A 1 94 ? 2.859 -7.454 12.351 1.00 95.94 94 ARG A C 1
ATOM 745 O O . ARG A 1 94 ? 2.655 -6.282 12.639 1.00 95.94 94 ARG A O 1
ATOM 752 N N . ILE A 1 95 ? 3.565 -7.820 11.280 1.00 96.19 95 ILE A N 1
ATOM 753 C CA . ILE A 1 95 ? 4.003 -6.870 10.252 1.00 96.19 95 ILE A CA 1
ATOM 754 C C . ILE A 1 95 ? 2.855 -6.434 9.326 1.00 96.19 95 ILE A C 1
ATOM 756 O O . ILE A 1 95 ? 3.042 -5.556 8.491 1.00 96.19 95 ILE A O 1
ATOM 760 N N . ILE A 1 96 ? 1.673 -7.041 9.433 1.00 97.25 96 ILE A N 1
ATOM 761 C CA . ILE A 1 96 ? 0.486 -6.671 8.660 1.00 97.25 96 ILE A CA 1
ATOM 762 C C . ILE A 1 96 ? -0.494 -5.952 9.601 1.00 97.25 96 ILE A C 1
ATOM 764 O O . ILE A 1 96 ? -0.800 -6.497 10.667 1.00 97.25 96 ILE A O 1
ATOM 768 N N . PRO A 1 97 ? -1.013 -4.757 9.253 1.00 94.38 97 PRO A N 1
ATOM 769 C CA . PRO A 1 97 ? -1.918 -4.013 10.123 1.00 94.38 97 PRO A CA 1
ATOM 770 C C . PRO A 1 97 ? -3.172 -4.824 10.464 1.00 94.38 97 PRO A C 1
ATOM 772 O O . PRO A 1 97 ? -3.797 -5.410 9.578 1.00 94.38 97 PRO A O 1
ATOM 775 N N . CYS A 1 98 ? -3.596 -4.816 11.728 1.00 95.94 98 CYS A N 1
ATOM 776 C CA . CYS A 1 98 ? -4.814 -5.487 12.174 1.00 95.94 98 CYS A CA 1
ATOM 777 C C . CYS A 1 98 ? -5.913 -4.467 12.489 1.00 95.94 98 CYS A C 1
ATOM 779 O O . CYS A 1 98 ? -5.716 -3.580 13.320 1.00 95.94 98 CYS A O 1
ATOM 781 N N . SER A 1 99 ? -7.088 -4.616 11.870 1.00 97.00 99 SER A N 1
ATOM 782 C CA . SER A 1 99 ? -8.288 -3.887 12.288 1.00 97.00 99 SER A CA 1
ATOM 783 C C . SER A 1 99 ? -8.996 -4.631 13.421 1.00 97.00 99 SER A C 1
ATOM 785 O O . SER A 1 99 ? -9.457 -5.766 13.241 1.00 97.00 99 SER A O 1
ATOM 787 N N . ILE A 1 100 ? -9.101 -3.965 14.573 1.00 96.69 100 ILE A N 1
ATOM 788 C CA . ILE A 1 100 ? -9.738 -4.498 15.785 1.00 96.69 100 ILE A CA 1
ATOM 789 C C . ILE A 1 100 ? -11.217 -4.112 15.901 1.00 96.69 100 ILE A C 1
ATOM 791 O O . ILE A 1 100 ? -11.966 -4.777 16.610 1.00 96.69 100 ILE A O 1
ATOM 795 N N . ALA A 1 101 ? -11.656 -3.071 15.190 1.00 97.62 101 ALA A N 1
ATOM 796 C CA . ALA A 1 101 ? -13.059 -2.678 15.096 1.00 97.62 101 ALA A CA 1
ATOM 797 C C . ALA A 1 101 ? -13.317 -1.821 13.845 1.00 97.62 101 ALA A C 1
ATOM 799 O O . ALA A 1 101 ? -12.400 -1.175 13.332 1.00 97.62 101 ALA A O 1
ATOM 800 N N . THR A 1 102 ? -14.565 -1.817 13.363 1.00 97.38 102 THR A N 1
ATOM 801 C CA . THR A 1 102 ? -14.998 -1.074 12.165 1.00 97.38 102 THR A CA 1
ATOM 802 C C . THR A 1 102 ? -16.368 -0.437 12.365 1.00 97.38 102 THR A C 1
ATOM 804 O O . THR A 1 102 ? -17.197 -0.970 13.106 1.00 97.38 102 THR A O 1
ATOM 807 N N . TRP A 1 103 ? -16.613 0.691 11.697 1.00 96.81 103 TRP A N 1
ATOM 808 C CA . TRP A 1 103 ? -17.878 1.420 11.757 1.00 96.81 103 TRP A CA 1
ATOM 809 C C . TRP A 1 103 ? -18.199 2.107 10.438 1.00 96.81 103 TRP A C 1
ATOM 811 O O . TRP A 1 103 ? -17.329 2.660 9.771 1.00 96.81 103 TRP A O 1
ATOM 821 N N . LYS A 1 104 ? -19.488 2.172 10.123 1.00 94.81 104 LYS A N 1
ATOM 822 C CA . LYS A 1 104 ? -20.025 3.061 9.096 1.00 94.81 104 LYS A CA 1
ATOM 823 C C . LYS A 1 104 ? -20.150 4.478 9.670 1.00 94.81 104 LYS A C 1
ATOM 825 O O . LYS A 1 104 ? -20.700 4.643 10.762 1.00 94.81 104 LYS A O 1
ATOM 830 N N . LEU A 1 105 ? -19.624 5.481 8.964 1.00 93.62 105 LEU A N 1
ATOM 831 C CA . LEU A 1 105 ? -19.689 6.889 9.385 1.00 93.62 105 LEU A CA 1
ATOM 832 C C . LEU A 1 105 ? -20.753 7.696 8.640 1.00 93.62 105 LEU A C 1
ATOM 834 O O . LEU A 1 105 ? -21.208 8.707 9.168 1.00 93.62 105 LEU A O 1
ATOM 838 N N . SER A 1 106 ? -21.142 7.263 7.442 1.00 88.56 106 SER A N 1
ATOM 839 C CA . SER A 1 106 ? -22.166 7.910 6.621 1.00 88.56 106 SER A CA 1
ATOM 840 C C . SER A 1 106 ? -23.152 6.885 6.067 1.00 88.56 106 SER A C 1
ATOM 842 O O . SER A 1 106 ? -22.755 5.771 5.728 1.00 88.56 106 SER A O 1
ATOM 844 N N . ASP A 1 107 ? -24.434 7.246 5.957 1.00 86.81 107 ASP A N 1
ATOM 845 C CA . ASP A 1 107 ? -25.513 6.335 5.535 1.00 86.81 107 ASP A CA 1
ATOM 846 C C . ASP A 1 107 ? -25.377 5.832 4.091 1.00 86.81 107 ASP A C 1
ATOM 848 O O . ASP A 1 107 ? -25.801 4.717 3.783 1.00 86.81 107 ASP A O 1
ATOM 852 N N . ASP A 1 108 ? -24.718 6.600 3.231 1.00 86.75 108 ASP A N 1
ATOM 853 C CA . ASP A 1 108 ? -24.398 6.231 1.849 1.00 86.75 108 ASP A CA 1
ATOM 854 C C . ASP A 1 108 ? -23.233 5.224 1.728 1.00 86.75 108 ASP A C 1
ATOM 856 O O . ASP A 1 108 ? -22.992 4.689 0.648 1.00 86.75 108 ASP A O 1
ATOM 860 N N . GLY A 1 109 ? -22.519 4.936 2.825 1.00 87.56 109 GLY A N 1
ATOM 861 C CA . GLY A 1 109 ? -21.364 4.031 2.832 1.00 87.56 109 GLY A CA 1
ATOM 862 C C . GLY A 1 109 ? -20.085 4.633 2.241 1.00 87.56 109 GLY A C 1
ATOM 863 O O . GLY A 1 109 ? -19.091 3.922 2.092 1.00 87.56 109 GLY A O 1
ATOM 864 N N . ASN A 1 110 ? -20.070 5.931 1.927 1.00 91.62 110 ASN A N 1
ATOM 865 C CA . ASN A 1 110 ? -18.881 6.604 1.405 1.00 91.62 110 ASN A CA 1
ATOM 866 C C . ASN A 1 110 ? -17.773 6.720 2.454 1.00 91.62 110 ASN A C 1
ATOM 868 O O . ASN A 1 110 ? -16.599 6.606 2.112 1.00 91.62 110 ASN A O 1
ATOM 872 N N . TYR A 1 111 ? -18.126 6.882 3.728 1.00 94.25 111 TYR A N 1
ATOM 873 C CA . TYR A 1 111 ? -17.158 7.000 4.810 1.00 94.25 111 TYR A CA 1
ATOM 874 C C . TYR A 1 111 ? -17.298 5.847 5.799 1.00 94.25 111 TYR A C 1
ATOM 876 O O . TYR A 1 111 ? -18.368 5.600 6.366 1.00 94.25 111 TYR A O 1
ATOM 884 N N . ALA A 1 112 ? -16.185 5.165 6.047 1.00 95.94 112 ALA A N 1
ATOM 885 C CA . ALA A 1 112 ? -16.093 4.083 7.018 1.00 95.94 112 ALA A CA 1
ATOM 886 C C . ALA A 1 112 ? -14.836 4.254 7.878 1.00 95.94 112 ALA A C 1
ATOM 888 O O . ALA A 1 112 ? -13.801 4.689 7.387 1.00 95.94 112 ALA A O 1
ATOM 889 N N . ALA A 1 113 ? -14.909 3.914 9.162 1.00 97.25 113 ALA A N 1
ATOM 890 C CA . ALA A 1 113 ? -13.796 3.994 10.105 1.00 97.25 113 ALA A CA 1
ATOM 891 C C . ALA A 1 113 ? -13.331 2.603 10.522 1.00 97.25 113 ALA A C 1
ATOM 893 O O . ALA A 1 113 ? -14.155 1.732 10.782 1.00 97.25 113 ALA A O 1
ATOM 894 N N . SER A 1 114 ? -12.023 2.418 10.636 1.00 97.69 114 SER A N 1
ATOM 895 C CA . SER A 1 114 ? -11.398 1.248 11.239 1.00 97.69 114 SER A CA 1
ATOM 896 C C . SER A 1 114 ? -10.456 1.698 12.349 1.00 97.69 114 SER A C 1
ATOM 898 O O . SER A 1 114 ? -9.651 2.614 12.177 1.00 97.69 114 SER A O 1
ATOM 900 N N . LEU A 1 115 ? -10.576 1.059 13.511 1.00 98.06 115 LEU A N 1
ATOM 901 C CA . LEU A 1 115 ? -9.596 1.160 14.586 1.00 98.06 115 LEU A CA 1
ATOM 902 C C . LEU A 1 115 ? -8.558 0.071 14.357 1.00 98.06 115 LEU A C 1
ATOM 904 O O . LEU A 1 115 ? -8.905 -1.111 14.280 1.00 98.06 115 LEU A O 1
ATOM 908 N N . GLU A 1 116 ? -7.302 0.474 14.219 1.00 96.81 116 GLU A N 1
ATOM 909 C CA . GLU A 1 116 ? -6.227 -0.410 13.785 1.00 96.81 116 GLU A CA 1
ATOM 910 C C . GLU A 1 116 ? -5.028 -0.356 14.724 1.00 96.81 116 GLU A C 1
ATOM 912 O O . GLU A 1 116 ? -4.752 0.669 15.349 1.00 96.81 116 GLU A O 1
ATOM 917 N N . THR A 1 117 ? -4.301 -1.468 14.810 1.00 94.25 117 THR A N 1
ATOM 918 C CA . THR A 1 117 ? -3.005 -1.525 15.491 1.00 94.25 117 THR A CA 1
ATOM 919 C C . THR A 1 117 ? -1.989 -0.674 14.739 1.00 94.25 117 THR A C 1
ATOM 921 O O . THR A 1 117 ? -1.778 -0.869 13.538 1.00 94.25 117 THR A O 1
ATOM 924 N N . LYS A 1 118 ? -1.316 0.233 15.442 1.00 94.00 118 LYS A N 1
ATOM 925 C CA . LYS A 1 118 ? -0.244 1.047 14.880 1.00 94.00 118 LYS A CA 1
ATOM 926 C C . LYS A 1 118 ? 1.033 0.218 14.765 1.00 94.00 118 LYS A C 1
ATOM 928 O O . LYS A 1 118 ? 1.604 -0.199 15.771 1.00 94.00 118 LYS A O 1
ATOM 933 N N . LEU A 1 119 ? 1.506 0.027 13.538 1.00 94.19 119 LEU A N 1
ATOM 934 C CA . LEU A 1 119 ? 2.814 -0.574 13.294 1.00 94.19 119 LEU A CA 1
ATOM 935 C C . LEU A 1 119 ? 3.929 0.444 13.562 1.00 94.19 119 LEU A C 1
ATOM 937 O O . LEU A 1 119 ? 3.753 1.647 13.362 1.00 94.19 119 LEU A O 1
ATOM 941 N N . GLN A 1 120 ? 5.075 -0.043 14.034 1.00 91.75 120 GLN A N 1
ATOM 942 C CA . GLN A 1 120 ? 6.221 0.784 14.414 1.00 91.75 120 GLN A CA 1
ATOM 943 C C . GLN A 1 120 ? 7.385 0.537 13.461 1.00 91.75 120 GLN A C 1
ATOM 945 O O . GLN A 1 120 ? 7.667 -0.604 13.103 1.00 91.75 120 GLN A O 1
ATOM 950 N N . GLY A 1 121 ? 8.097 1.593 13.086 1.00 91.69 121 GLY A N 1
ATOM 951 C CA . GLY A 1 121 ? 9.288 1.512 12.246 1.00 91.69 121 GLY A CA 1
ATOM 952 C C . GLY A 1 121 ? 9.543 2.812 11.494 1.00 91.69 121 GLY A C 1
ATOM 953 O O . GLY A 1 121 ? 8.745 3.747 11.553 1.00 91.69 121 GLY A O 1
ATOM 954 N N . LEU A 1 122 ? 10.674 2.863 10.800 1.00 87.94 122 LEU A N 1
ATOM 955 C CA . LEU A 1 122 ? 10.988 3.905 9.829 1.00 87.94 122 LEU A CA 1
ATOM 956 C C . LEU A 1 122 ? 10.555 3.421 8.446 1.00 87.94 122 LEU A C 1
ATOM 958 O O . LEU A 1 122 ? 10.705 2.237 8.162 1.00 87.94 122 LEU A O 1
ATOM 962 N N . GLY A 1 123 ? 10.047 4.306 7.589 1.00 86.50 123 GLY A N 1
ATOM 963 C CA . GLY A 1 123 ? 9.849 3.955 6.182 1.00 86.50 123 GLY A CA 1
ATOM 964 C C . GLY A 1 123 ? 11.138 3.379 5.588 1.00 86.50 123 GLY A C 1
ATOM 965 O O . GLY A 1 123 ? 12.229 3.855 5.900 1.00 86.50 123 GLY A O 1
ATOM 966 N N . LEU A 1 124 ? 11.023 2.338 4.764 1.00 83.81 124 LEU A N 1
ATOM 967 C CA . LEU A 1 124 ? 12.142 1.800 3.993 1.00 83.81 124 LEU A CA 1
ATOM 968 C C . LEU A 1 124 ? 12.731 2.907 3.137 1.00 83.81 124 LEU A C 1
ATOM 970 O O . LEU A 1 124 ? 13.947 3.050 3.043 1.00 83.81 124 LEU A O 1
ATOM 974 N N . HIS A 1 125 ? 11.852 3.759 2.624 1.00 80.12 125 HIS A N 1
ATOM 975 C CA . HIS A 1 125 ? 12.285 5.031 2.137 1.00 80.12 125 HIS A CA 1
ATOM 976 C C . HIS A 1 125 ? 12.892 5.822 3.317 1.00 80.12 125 HIS A C 1
ATOM 978 O O . HIS A 1 125 ? 12.149 6.148 4.205 1.00 80.12 125 HIS A O 1
ATOM 984 N N . ARG A 1 126 ? 14.175 6.160 3.431 1.00 79.25 126 ARG A N 1
ATOM 985 C CA . ARG A 1 126 ? 14.845 6.748 4.635 1.00 79.25 126 ARG A CA 1
ATOM 986 C C . ARG A 1 126 ? 15.568 5.737 5.511 1.00 79.25 126 ARG A C 1
ATOM 988 O O . ARG A 1 126 ? 16.349 6.166 6.360 1.00 79.25 126 ARG A O 1
ATOM 995 N N . ALA A 1 127 ? 15.349 4.438 5.339 1.00 75.56 127 ALA A N 1
ATOM 996 C CA . ALA A 1 127 ? 16.118 3.416 6.037 1.00 75.56 127 ALA A CA 1
ATOM 997 C C . ALA A 1 127 ? 17.133 2.765 5.082 1.00 75.56 127 ALA A C 1
ATOM 999 O O . ALA A 1 127 ? 16.811 2.517 3.921 1.00 75.56 127 ALA A O 1
ATOM 1000 N N . PRO A 1 128 ? 18.351 2.436 5.547 1.00 75.81 128 PRO A N 1
ATOM 1001 C CA . PRO A 1 128 ? 19.269 1.636 4.748 1.00 75.81 128 PRO A CA 1
ATOM 1002 C C . PRO A 1 128 ? 18.702 0.225 4.536 1.00 75.81 128 PRO A C 1
ATOM 1004 O O . PRO A 1 128 ? 18.100 -0.367 5.437 1.00 75.81 128 PRO A O 1
ATOM 1007 N N . VAL A 1 129 ? 18.937 -0.337 3.351 1.00 80.44 129 VAL A N 1
ATOM 1008 C CA . VAL A 1 129 ? 18.525 -1.705 3.011 1.00 80.44 129 VAL A CA 1
ATOM 1009 C C . VAL A 1 129 ? 19.539 -2.697 3.577 1.00 80.44 129 VAL A C 1
ATOM 1011 O O . VAL A 1 129 ? 20.728 -2.626 3.277 1.00 80.44 129 VAL A O 1
ATOM 1014 N N . SER A 1 130 ? 19.067 -3.663 4.366 1.00 82.50 130 SER A N 1
ATOM 1015 C CA . SER A 1 130 ? 19.889 -4.761 4.891 1.00 82.50 130 SER A CA 1
ATOM 1016 C C . SER A 1 130 ? 19.553 -6.098 4.225 1.00 82.50 130 SER A C 1
ATOM 1018 O O . SER A 1 130 ? 18.504 -6.251 3.597 1.00 82.50 130 SER A O 1
ATOM 1020 N N . GLU A 1 131 ? 20.384 -7.121 4.436 1.00 83.38 131 GLU A N 1
ATOM 1021 C CA . GLU A 1 131 ? 20.051 -8.493 4.021 1.00 83.38 131 GLU A CA 1
ATOM 1022 C C . GLU A 1 131 ? 18.744 -8.991 4.657 1.00 83.38 131 GLU A C 1
ATOM 1024 O O . GLU A 1 131 ? 17.947 -9.651 3.992 1.00 83.38 131 GLU A O 1
ATOM 1029 N N . LEU A 1 132 ? 18.473 -8.624 5.916 1.00 88.44 132 LEU A N 1
ATOM 1030 C CA . LEU A 1 132 ? 17.219 -8.962 6.599 1.00 88.44 132 LEU A CA 1
ATOM 1031 C C . LEU A 1 132 ? 16.012 -8.252 5.972 1.00 88.44 132 LEU A C 1
ATOM 1033 O O . LEU A 1 132 ? 14.915 -8.811 5.957 1.00 88.44 132 LEU A O 1
ATOM 1037 N N . THR A 1 133 ? 16.214 -7.057 5.415 1.00 84.50 133 THR A N 1
ATOM 1038 C CA . THR A 1 133 ? 15.194 -6.335 4.647 1.00 84.50 133 THR A CA 1
ATOM 1039 C C . THR A 1 133 ? 14.852 -7.096 3.370 1.00 84.50 133 THR A C 1
ATOM 1041 O O . THR A 1 133 ? 13.683 -7.380 3.116 1.00 84.50 133 THR A O 1
ATOM 1044 N N . VAL A 1 134 ? 15.875 -7.501 2.609 1.00 82.38 134 VAL A N 1
ATOM 1045 C CA . VAL A 1 134 ? 15.713 -8.264 1.360 1.00 82.38 134 VAL A CA 1
ATOM 1046 C C . VAL A 1 134 ? 15.052 -9.619 1.623 1.00 82.38 134 VAL A C 1
ATOM 1048 O O . VAL A 1 134 ? 14.115 -9.995 0.920 1.00 82.38 134 VAL A O 1
ATOM 1051 N N . GLN A 1 135 ? 15.482 -10.339 2.663 1.00 82.00 135 GLN A N 1
ATOM 1052 C CA . GLN A 1 135 ? 14.879 -11.617 3.059 1.00 82.00 135 GLN A CA 1
ATOM 1053 C C . GLN A 1 135 ? 13.418 -11.457 3.495 1.00 82.00 135 GLN A C 1
ATOM 1055 O O . GLN A 1 135 ? 12.571 -12.276 3.129 1.00 82.00 135 GLN A O 1
ATOM 1060 N N . GLY A 1 136 ? 13.110 -10.402 4.256 1.00 87.69 136 GLY A N 1
ATOM 1061 C CA . GLY A 1 136 ? 11.748 -10.082 4.677 1.00 87.69 136 GLY A CA 1
ATOM 1062 C C . GLY A 1 136 ? 10.835 -9.804 3.485 1.00 87.69 136 GLY A C 1
ATOM 1063 O O . GLY A 1 136 ? 9.755 -10.386 3.399 1.00 87.69 136 GLY A O 1
ATOM 1064 N N . LEU A 1 137 ? 11.291 -8.984 2.533 1.00 88.38 137 LEU A N 1
ATOM 1065 C CA . LEU A 1 137 ? 10.530 -8.665 1.326 1.00 88.38 137 LEU A CA 1
ATOM 1066 C C . LEU A 1 137 ? 10.357 -9.899 0.429 1.00 88.38 137 LEU A C 1
ATOM 1068 O O . LEU A 1 137 ? 9.265 -10.154 -0.069 1.00 88.38 137 LEU A O 1
ATOM 1072 N N . GLY A 1 138 ? 11.401 -10.719 0.279 1.00 85.38 138 GLY A N 1
ATOM 1073 C CA . GLY A 1 138 ? 11.311 -11.987 -0.446 1.00 85.38 138 GLY A CA 1
ATOM 1074 C C . GLY A 1 138 ? 10.304 -12.954 0.185 1.00 85.38 138 GLY A C 1
ATOM 1075 O O . GLY A 1 138 ? 9.517 -13.577 -0.526 1.00 85.38 138 GLY A O 1
ATOM 1076 N N . SER A 1 139 ? 10.276 -13.033 1.519 1.00 91.56 139 SER A N 1
ATOM 1077 C CA . SER A 1 139 ? 9.289 -13.834 2.256 1.00 91.56 139 SER A CA 1
ATOM 1078 C C . SER A 1 139 ? 7.872 -13.308 2.032 1.00 91.56 139 SER A C 1
ATOM 1080 O O . SER A 1 139 ? 6.978 -14.088 1.719 1.00 91.56 139 SER A O 1
ATOM 1082 N N . PHE A 1 140 ? 7.684 -11.991 2.107 1.00 95.56 140 PHE A N 1
ATOM 1083 C CA . PHE A 1 140 ? 6.407 -11.330 1.854 1.00 95.56 140 PHE A CA 1
ATOM 1084 C C . PHE A 1 140 ? 5.853 -11.613 0.454 1.00 95.56 140 PHE A C 1
ATOM 1086 O O . PHE A 1 140 ? 4.742 -12.127 0.316 1.00 95.56 140 PHE A O 1
ATOM 1093 N N . LEU A 1 141 ? 6.652 -11.363 -0.585 1.00 90.81 141 LEU A N 1
ATOM 1094 C CA . LEU A 1 141 ? 6.250 -11.606 -1.972 1.00 90.81 141 LEU A CA 1
A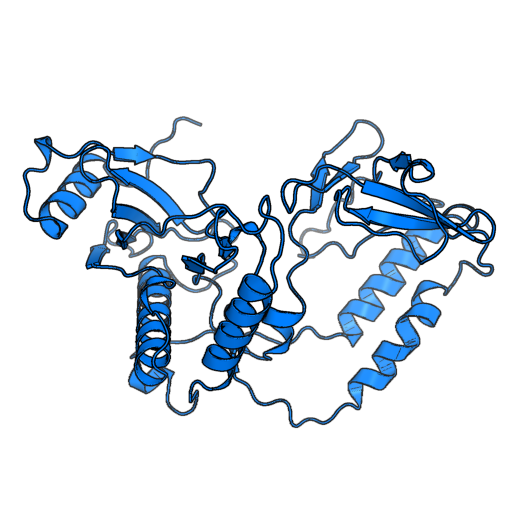TOM 1095 C C . LEU A 1 141 ? 5.982 -13.094 -2.234 1.00 90.81 141 LEU A C 1
ATOM 1097 O O . LEU A 1 141 ? 5.079 -13.447 -2.992 1.00 90.81 141 LEU A O 1
ATOM 1101 N N . SER A 1 142 ? 6.737 -13.981 -1.580 1.00 89.94 142 SER A N 1
ATOM 1102 C CA . SER A 1 142 ? 6.500 -15.423 -1.645 1.00 89.94 142 SER A CA 1
ATOM 1103 C C . SER A 1 142 ? 5.158 -15.810 -1.017 1.00 89.94 142 SER A C 1
ATOM 1105 O O . SER A 1 142 ? 4.424 -16.601 -1.610 1.00 89.94 142 SER A O 1
ATOM 1107 N N . VAL A 1 143 ? 4.793 -15.224 0.131 1.00 96.19 143 VAL A N 1
ATOM 1108 C CA . VAL A 1 143 ? 3.485 -15.455 0.765 1.00 96.19 143 VAL A CA 1
ATOM 1109 C C . VAL A 1 143 ? 2.356 -15.052 -0.177 1.00 96.19 143 VAL A C 1
ATOM 1111 O O . VAL A 1 143 ? 1.500 -15.889 -0.458 1.00 96.19 143 VAL A O 1
ATOM 1114 N N . LEU A 1 144 ? 2.393 -13.830 -0.718 1.00 95.50 144 LEU A N 1
ATOM 1115 C CA . LEU A 1 144 ? 1.382 -13.339 -1.660 1.00 95.50 144 LEU A CA 1
ATOM 1116 C C . LEU A 1 144 ? 1.233 -14.257 -2.881 1.00 95.50 144 LEU A C 1
ATOM 1118 O O . LEU A 1 144 ? 0.127 -14.661 -3.240 1.00 95.50 144 LEU A O 1
ATOM 1122 N N . LYS A 1 145 ? 2.363 -14.668 -3.468 1.00 91.56 145 LYS A N 1
ATOM 1123 C CA . LYS A 1 145 ? 2.397 -15.585 -4.613 1.00 91.56 145 LYS A CA 1
ATOM 1124 C C . LYS A 1 145 ? 1.810 -16.966 -4.306 1.00 91.56 145 LYS A C 1
ATOM 1126 O O . LYS A 1 145 ? 1.315 -17.625 -5.217 1.00 91.56 145 LYS A O 1
ATOM 1131 N N . CYS A 1 146 ? 1.902 -17.428 -3.061 1.00 93.31 146 CYS A N 1
ATOM 1132 C CA . CYS A 1 146 ? 1.440 -18.755 -2.655 1.00 93.31 146 CYS A CA 1
ATOM 1133 C C . CYS A 1 146 ? -0.024 -18.796 -2.197 1.00 93.31 146 CYS A C 1
ATOM 1135 O O . CYS A 1 146 ? -0.512 -19.886 -1.899 1.00 93.31 146 CYS A O 1
ATOM 1137 N N . VAL A 1 147 ? -0.715 -17.656 -2.113 1.00 96.50 147 VAL A N 1
ATOM 1138 C CA . VAL A 1 147 ? -2.147 -17.626 -1.791 1.00 96.50 147 VAL A CA 1
ATOM 1139 C C . VAL A 1 147 ? -2.924 -18.388 -2.861 1.00 96.50 147 VAL A C 1
ATOM 1141 O O . VAL A 1 147 ? -2.783 -18.111 -4.053 1.00 96.50 147 VAL A O 1
ATOM 1144 N N . ASN A 1 148 ? -3.774 -19.330 -2.443 1.00 95.12 148 ASN A N 1
ATOM 1145 C CA . ASN A 1 148 ? -4.702 -19.965 -3.371 1.00 95.12 148 ASN A CA 1
ATOM 1146 C C . ASN A 1 148 ? -5.805 -18.969 -3.756 1.00 95.12 148 ASN A C 1
ATOM 1148 O O . ASN A 1 148 ? -6.638 -18.606 -2.925 1.00 95.12 148 ASN A O 1
ATOM 1152 N N . ILE A 1 149 ? -5.791 -18.531 -5.014 1.00 96.00 149 ILE A N 1
ATOM 1153 C CA . ILE A 1 149 ? -6.760 -17.571 -5.552 1.00 96.00 149 ILE A CA 1
ATOM 1154 C C . ILE A 1 149 ? -8.045 -18.234 -6.072 1.00 96.00 149 ILE A C 1
ATOM 1156 O O . ILE A 1 149 ? -9.027 -17.540 -6.330 1.00 96.00 149 ILE A O 1
ATOM 1160 N N . GLU A 1 150 ? -8.065 -19.560 -6.231 1.00 95.19 150 GLU A N 1
ATOM 1161 C CA . GLU A 1 150 ? -9.253 -20.289 -6.675 1.00 95.19 150 GLU A CA 1
ATOM 1162 C C . GLU A 1 150 ? -10.347 -20.226 -5.599 1.00 95.19 150 GLU A C 1
ATOM 1164 O O . GLU A 1 150 ? -10.117 -20.578 -4.442 1.00 95.19 150 GLU A O 1
ATOM 1169 N N . GLY A 1 151 ? -11.533 -19.726 -5.966 1.00 95.06 151 GLY A N 1
ATOM 1170 C CA . GLY A 1 151 ? -12.655 -19.546 -5.035 1.00 95.06 151 GLY A CA 1
ATOM 1171 C C . GLY A 1 151 ? -12.425 -18.483 -3.951 1.00 95.06 151 GLY A C 1
ATOM 1172 O O . GLY A 1 151 ? -13.174 -18.428 -2.976 1.00 95.06 151 GLY A O 1
ATOM 1173 N N . LEU A 1 152 ? -11.399 -17.631 -4.083 1.00 96.00 152 LEU A N 1
ATOM 1174 C CA . LEU A 1 152 ? -11.015 -16.699 -3.019 1.00 96.00 152 LEU A CA 1
ATOM 1175 C C . LEU A 1 152 ? -12.105 -15.662 -2.706 1.00 96.00 152 LEU A C 1
ATOM 1177 O O . LEU A 1 152 ? -12.355 -15.376 -1.537 1.00 96.00 152 LEU A O 1
ATOM 1181 N N . GLU A 1 153 ? -12.780 -15.131 -3.727 1.00 96.06 153 GLU A N 1
ATOM 1182 C CA . GLU A 1 153 ? -13.891 -14.186 -3.542 1.00 96.06 153 GLU A CA 1
ATOM 1183 C C . GLU A 1 153 ? -15.061 -14.813 -2.767 1.00 96.06 153 GLU A C 1
ATOM 1185 O O . GLU A 1 153 ? -15.625 -14.171 -1.884 1.00 96.06 153 GLU A O 1
ATOM 1190 N N . GLU A 1 154 ? -15.389 -16.083 -3.038 1.00 96.56 154 GLU A N 1
ATOM 1191 C CA . GLU A 1 154 ? -16.424 -16.834 -2.313 1.00 96.56 154 GLU A CA 1
ATOM 1192 C C . GLU A 1 154 ? -16.012 -17.063 -0.856 1.00 96.56 154 GLU A C 1
ATOM 1194 O O . GLU A 1 154 ? -16.787 -16.787 0.060 1.00 96.56 154 GLU A O 1
ATOM 1199 N N . LYS A 1 155 ? -14.761 -17.485 -0.632 1.00 96.00 155 LYS A N 1
ATOM 1200 C CA . LYS A 1 155 ? -14.202 -17.699 0.709 1.00 96.00 155 LYS A CA 1
ATOM 1201 C C . LYS A 1 155 ? -14.250 -16.431 1.564 1.00 96.00 155 LYS A C 1
ATOM 1203 O O . LYS A 1 155 ? -14.499 -16.519 2.765 1.00 96.00 155 LYS A O 1
ATOM 1208 N N . LEU A 1 156 ? -13.967 -15.270 0.972 1.00 95.94 156 LEU A N 1
ATOM 1209 C CA . LEU A 1 156 ? -13.937 -13.997 1.696 1.00 95.94 156 LEU A CA 1
ATOM 1210 C C . LEU A 1 156 ? -15.282 -13.252 1.680 1.00 95.94 156 LEU A C 1
ATOM 1212 O O . LEU A 1 156 ? -15.442 -12.290 2.429 1.00 95.94 156 LEU A O 1
ATOM 1216 N N . GLY A 1 157 ? -16.238 -13.665 0.844 1.00 95.38 157 GLY A N 1
ATOM 1217 C CA . GLY A 1 157 ? -17.521 -12.981 0.669 1.00 95.38 157 GLY A CA 1
ATOM 1218 C C . GLY A 1 157 ? -17.397 -11.568 0.082 1.00 95.38 157 GLY A C 1
ATOM 1219 O O . GLY A 1 157 ? -18.270 -10.732 0.311 1.00 95.38 157 GLY A O 1
ATOM 1220 N N . ILE A 1 158 ? -16.309 -11.276 -0.637 1.00 93.81 158 ILE A N 1
ATOM 1221 C CA . ILE A 1 158 ? -15.995 -9.951 -1.192 1.00 93.81 158 ILE A CA 1
ATOM 1222 C C . ILE A 1 158 ? -15.419 -10.072 -2.601 1.00 93.81 158 ILE A C 1
ATOM 1224 O O . ILE A 1 158 ? -14.749 -11.047 -2.931 1.00 93.81 158 ILE A O 1
ATOM 1228 N N . LYS A 1 159 ? -15.629 -9.036 -3.417 1.00 93.38 159 LYS A N 1
ATOM 1229 C CA . LYS A 1 159 ? -14.988 -8.931 -4.730 1.00 93.38 159 LYS A CA 1
ATOM 1230 C C . LYS A 1 159 ? -13.542 -8.465 -4.598 1.00 93.38 159 LYS A C 1
ATOM 1232 O O . LYS A 1 159 ? -13.255 -7.520 -3.856 1.00 93.38 159 LYS A O 1
ATOM 1237 N N . ILE A 1 160 ? -12.652 -9.080 -5.364 1.00 94.31 160 ILE A N 1
ATOM 1238 C CA . ILE A 1 160 ? -11.229 -8.760 -5.410 1.00 94.31 160 ILE A CA 1
ATOM 1239 C C . ILE A 1 160 ? -10.903 -8.228 -6.812 1.00 94.31 160 ILE A C 1
ATOM 1241 O O . ILE A 1 160 ? -11.116 -8.930 -7.800 1.00 94.31 160 ILE A O 1
ATOM 1245 N N . PRO A 1 161 ? -10.390 -6.990 -6.938 1.00 92.25 161 PRO A N 1
ATOM 1246 C CA . PRO A 1 161 ? -10.055 -6.413 -8.231 1.00 92.25 161 PRO A CA 1
ATOM 1247 C C . PRO A 1 161 ? -9.059 -7.276 -9.005 1.00 92.25 161 PRO A C 1
ATOM 1249 O O . PRO A 1 161 ? -8.034 -7.693 -8.466 1.00 92.25 161 PRO A O 1
ATOM 1252 N N . LEU A 1 162 ? -9.334 -7.483 -10.292 1.00 91.50 162 LEU A N 1
ATOM 1253 C CA . LEU A 1 162 ? -8.338 -7.988 -11.226 1.00 91.50 162 LEU A CA 1
ATOM 1254 C C . LEU A 1 162 ? -7.417 -6.830 -11.621 1.00 91.50 162 LEU A C 1
ATOM 1256 O O . LEU A 1 162 ? -7.876 -5.830 -12.174 1.00 91.50 162 LEU A O 1
ATOM 1260 N N . ILE A 1 163 ? -6.125 -6.970 -11.348 1.00 88.50 163 ILE A N 1
ATOM 1261 C CA . ILE A 1 163 ? -5.098 -5.996 -11.700 1.00 88.50 163 ILE A CA 1
ATOM 1262 C C . ILE A 1 163 ? -4.577 -6.345 -13.097 1.00 88.50 163 ILE A C 1
ATOM 1264 O O . ILE A 1 163 ? -3.887 -7.361 -13.260 1.00 88.50 163 ILE A O 1
ATOM 1268 N N . PRO A 1 164 ? -4.910 -5.547 -14.128 1.00 81.25 164 PRO A N 1
ATOM 1269 C CA . PRO A 1 164 ? -4.459 -5.828 -15.477 1.00 81.25 164 PRO A CA 1
ATOM 1270 C C . PRO A 1 164 ? -2.942 -5.679 -15.551 1.00 81.25 164 PRO A C 1
ATOM 1272 O O . PRO A 1 164 ? -2.367 -4.709 -15.055 1.00 81.25 164 PRO A O 1
ATOM 1275 N N . PHE A 1 165 ? -2.282 -6.623 -16.218 1.00 74.56 165 PHE A N 1
ATOM 1276 C CA . PHE A 1 165 ? -0.891 -6.413 -16.585 1.00 74.56 165 PHE A CA 1
ATOM 1277 C C . PHE A 1 165 ? -0.830 -5.317 -17.660 1.00 74.56 165 PHE A C 1
ATOM 1279 O O . PHE A 1 165 ? -1.623 -5.366 -18.609 1.00 74.56 165 PHE A O 1
ATOM 1286 N N . PRO A 1 166 ? 0.065 -4.319 -17.538 1.00 72.12 166 PRO A N 1
ATOM 1287 C CA . PRO A 1 166 ? 0.138 -3.240 -18.507 1.00 72.12 166 PRO A CA 1
ATOM 1288 C C . PRO A 1 166 ? 0.401 -3.785 -19.910 1.00 72.12 166 PRO A C 1
ATOM 1290 O O . PRO A 1 166 ? 1.251 -4.654 -20.120 1.00 72.12 166 PRO A O 1
ATOM 1293 N N . ASN A 1 167 ? -0.306 -3.234 -20.895 1.00 75.06 167 ASN A N 1
ATOM 1294 C CA . ASN A 1 167 ? -0.047 -3.556 -22.288 1.00 75.06 167 ASN A CA 1
ATOM 1295 C C . ASN A 1 167 ? 1.276 -2.900 -22.713 1.00 75.06 167 ASN A C 1
ATOM 1297 O O . ASN A 1 167 ? 1.311 -1.739 -23.121 1.00 75.06 167 ASN A O 1
ATOM 1301 N N . LEU A 1 168 ? 2.370 -3.658 -22.609 1.00 75.00 168 LEU A N 1
ATOM 1302 C CA . LEU A 1 168 ? 3.721 -3.177 -22.909 1.00 75.00 168 LEU A CA 1
ATOM 1303 C C . LEU A 1 168 ? 3.868 -2.676 -24.352 1.00 75.00 168 LEU A C 1
ATOM 1305 O O . LEU A 1 168 ? 4.697 -1.806 -24.604 1.00 75.00 168 LEU A O 1
ATOM 1309 N N . LYS A 1 169 ? 3.054 -3.185 -25.291 1.00 75.50 169 LYS A N 1
ATOM 1310 C CA . LYS A 1 169 ? 3.015 -2.691 -26.672 1.00 75.50 169 LYS A CA 1
ATOM 1311 C C . LYS A 1 169 ? 2.486 -1.264 -26.719 1.00 75.50 169 LYS A C 1
ATOM 1313 O O . LYS A 1 169 ? 3.178 -0.392 -27.225 1.00 75.50 169 LYS A O 1
ATOM 1318 N N . LEU A 1 170 ? 1.309 -1.038 -26.135 1.00 75.31 170 LEU A N 1
ATOM 1319 C CA . LEU A 1 170 ? 0.684 0.285 -26.098 1.00 75.31 170 LEU A CA 1
ATOM 1320 C C . LEU A 1 170 ? 1.547 1.286 -25.325 1.00 75.31 170 LEU A C 1
ATOM 1322 O O . LEU A 1 170 ? 1.713 2.417 -25.768 1.00 75.31 170 LEU A O 1
ATOM 1326 N N . LEU A 1 171 ? 2.149 0.867 -24.205 1.00 72.81 171 LEU A N 1
ATOM 1327 C CA . LEU A 1 171 ? 3.083 1.719 -23.464 1.00 72.81 171 LEU A CA 1
ATOM 1328 C C . LEU A 1 171 ? 4.304 2.088 -24.309 1.00 72.81 171 LEU A C 1
ATOM 1330 O O . LEU A 1 171 ? 4.714 3.245 -24.316 1.00 72.81 171 LEU A O 1
ATOM 1334 N N . ARG A 1 172 ? 4.867 1.127 -25.051 1.00 77.44 172 ARG A N 1
ATOM 1335 C CA . ARG A 1 172 ? 5.980 1.386 -25.966 1.00 77.44 172 ARG A CA 1
ATOM 1336 C C . ARG A 1 172 ? 5.577 2.329 -27.096 1.00 77.44 172 ARG A C 1
ATOM 1338 O O . ARG A 1 172 ? 6.312 3.270 -27.360 1.00 77.44 172 ARG A O 1
ATOM 1345 N N . GLU A 1 173 ? 4.448 2.086 -27.755 1.00 80.38 173 GLU A N 1
ATOM 1346 C CA . GLU A 1 173 ? 3.936 2.929 -28.843 1.00 80.38 173 GLU A CA 1
ATOM 1347 C C . GLU A 1 173 ? 3.711 4.362 -28.350 1.00 80.38 173 GLU A C 1
ATOM 1349 O O . GLU A 1 173 ? 4.269 5.302 -28.915 1.00 80.38 173 GLU A O 1
ATOM 1354 N N . SER A 1 174 ? 3.030 4.524 -27.212 1.00 73.50 174 SER A N 1
ATOM 1355 C CA . SER A 1 174 ? 2.825 5.827 -26.575 1.00 73.50 174 SER A CA 1
ATOM 1356 C C . SER A 1 174 ? 4.144 6.518 -26.216 1.00 73.50 174 SER A C 1
ATOM 1358 O O . SER A 1 174 ? 4.255 7.737 -26.359 1.00 73.50 174 SER A O 1
ATOM 1360 N N . ALA A 1 175 ? 5.143 5.768 -25.744 1.00 73.88 175 ALA A N 1
ATOM 1361 C CA . ALA A 1 175 ? 6.453 6.318 -25.418 1.00 73.88 175 ALA A CA 1
ATOM 1362 C C . ALA A 1 175 ? 7.218 6.744 -26.685 1.00 73.88 175 ALA A C 1
ATOM 1364 O O . ALA A 1 175 ? 7.802 7.825 -26.702 1.00 73.88 175 ALA A O 1
ATOM 1365 N N . ILE A 1 176 ? 7.176 5.950 -27.765 1.00 78.00 176 ILE A N 1
ATOM 1366 C CA . ILE A 1 176 ? 7.780 6.283 -29.069 1.00 78.00 176 ILE A CA 1
ATOM 1367 C C . ILE A 1 176 ? 7.171 7.564 -29.636 1.00 78.00 176 ILE A C 1
ATOM 1369 O O . ILE A 1 176 ? 7.907 8.447 -30.077 1.00 78.00 176 ILE A O 1
ATOM 1373 N N . GLU A 1 177 ? 5.848 7.696 -29.594 1.00 75.12 177 GLU A N 1
ATOM 1374 C CA . GLU A 1 177 ? 5.174 8.911 -30.045 1.00 75.12 177 GLU A CA 1
ATOM 1375 C C . GLU A 1 177 ? 5.538 10.124 -29.185 1.00 75.12 177 GLU A C 1
ATOM 1377 O O . GLU A 1 177 ? 5.767 11.211 -29.717 1.00 75.12 177 GLU A O 1
ATOM 1382 N N . ALA A 1 178 ? 5.610 9.957 -27.859 1.00 70.38 178 ALA A N 1
ATOM 1383 C CA . ALA A 1 178 ? 6.064 11.014 -26.962 1.00 70.38 178 ALA A CA 1
ATOM 1384 C C . ALA A 1 178 ? 7.486 11.460 -27.317 1.00 70.38 178 ALA A C 1
ATOM 1386 O O . ALA A 1 178 ? 7.703 12.645 -27.554 1.00 70.38 178 ALA A O 1
ATOM 1387 N N . TRP A 1 179 ? 8.412 10.514 -27.480 1.00 76.38 179 TRP A N 1
ATOM 1388 C CA . TRP A 1 179 ? 9.787 10.781 -27.895 1.00 76.38 179 TRP A CA 1
ATOM 1389 C C 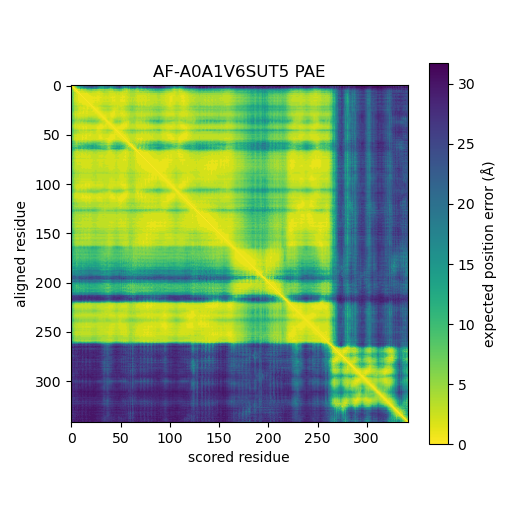. TRP A 1 179 ? 9.875 11.523 -29.228 1.00 76.38 179 TRP A C 1
ATOM 1391 O O . TRP A 1 179 ? 10.590 12.516 -29.336 1.00 76.38 179 TRP A O 1
ATOM 1401 N N . ALA A 1 180 ? 9.132 11.078 -30.245 1.00 75.69 180 ALA A N 1
ATOM 1402 C CA . ALA A 1 180 ? 9.129 11.723 -31.555 1.00 75.69 180 ALA A CA 1
ATOM 1403 C C . ALA A 1 180 ? 8.698 13.195 -31.462 1.00 75.69 180 ALA A C 1
ATOM 1405 O O . ALA A 1 180 ? 9.357 14.061 -32.039 1.00 75.69 180 ALA A O 1
ATOM 1406 N N . ARG A 1 181 ? 7.654 13.488 -30.674 1.00 77.62 181 ARG A N 1
ATOM 1407 C CA . ARG A 1 181 ? 7.189 14.864 -30.437 1.00 77.62 181 ARG A CA 1
ATOM 1408 C C . ARG A 1 181 ? 8.242 15.721 -29.737 1.00 77.62 181 ARG A C 1
ATOM 1410 O O . ARG A 1 181 ? 8.400 16.884 -30.096 1.00 77.62 181 ARG A O 1
ATOM 1417 N N . LEU A 1 182 ? 8.951 15.165 -28.756 1.00 68.69 182 LEU A N 1
ATOM 1418 C CA . LEU A 1 182 ? 10.006 15.884 -28.037 1.00 68.69 182 LEU A CA 1
ATOM 1419 C C . LEU A 1 182 ? 11.169 16.259 -28.962 1.00 68.69 182 LEU A C 1
ATOM 1421 O O . LEU A 1 182 ? 11.646 17.393 -28.933 1.00 68.69 182 LEU A O 1
ATOM 1425 N N . VAL A 1 183 ? 11.583 15.333 -29.830 1.00 75.25 183 VAL A N 1
ATOM 1426 C CA . VAL A 1 183 ? 12.645 15.574 -30.817 1.00 75.25 183 VAL A CA 1
ATOM 1427 C C . VAL A 1 183 ? 12.208 16.604 -31.862 1.00 75.25 183 VAL A C 1
ATOM 1429 O O . VAL A 1 183 ? 12.962 17.529 -32.157 1.00 75.25 183 VAL A O 1
ATOM 1432 N N . GLU A 1 184 ? 10.984 16.497 -32.390 1.00 79.69 184 GLU A N 1
ATOM 1433 C CA . GLU A 1 184 ? 10.430 17.448 -33.369 1.00 79.69 184 GLU A CA 1
ATOM 1434 C C . GLU A 1 184 ? 10.360 18.877 -32.812 1.00 79.69 184 GLU A C 1
ATOM 1436 O O . GLU A 1 184 ? 10.680 19.842 -33.504 1.00 79.69 184 GLU A O 1
ATOM 1441 N N . ARG A 1 185 ? 9.988 19.015 -31.536 1.00 80.25 185 ARG A N 1
ATOM 1442 C CA . ARG A 1 185 ? 9.893 20.308 -30.845 1.00 80.25 185 ARG A CA 1
ATOM 1443 C C . ARG A 1 185 ? 11.241 20.840 -30.354 1.00 80.25 185 ARG A C 1
ATOM 1445 O O . ARG A 1 185 ? 11.276 21.907 -29.746 1.00 80.25 185 ARG A O 1
ATOM 1452 N N . GLY A 1 186 ? 12.335 20.111 -30.587 1.00 73.31 186 GLY A N 1
ATOM 1453 C CA . GLY A 1 186 ? 13.667 20.469 -30.100 1.00 73.31 186 GLY A CA 1
ATOM 1454 C C . GLY A 1 186 ? 13.794 20.447 -28.573 1.00 73.31 186 GLY A C 1
ATOM 1455 O O . GLY A 1 186 ? 14.703 21.078 -28.042 1.00 73.31 186 GLY A O 1
ATOM 1456 N N . GLN A 1 187 ? 12.887 19.750 -27.878 1.00 64.38 187 GLN A N 1
ATOM 1457 C CA . GLN A 1 187 ? 12.909 19.576 -26.420 1.00 64.38 187 GLN A CA 1
ATOM 1458 C C . GLN A 1 187 ? 13.962 18.545 -25.995 1.00 64.38 187 GLN A C 1
ATOM 1460 O O . GLN A 1 187 ? 14.500 18.646 -24.900 1.00 64.38 187 GLN A O 1
ATOM 1465 N N . VAL A 1 188 ? 14.298 17.610 -26.892 1.00 68.00 188 VAL A N 1
ATOM 1466 C CA . VAL A 1 188 ? 15.399 16.653 -26.737 1.00 68.00 188 VAL A CA 1
ATOM 1467 C C . VAL A 1 188 ? 16.263 16.679 -27.999 1.00 68.00 188 VAL A C 1
ATOM 1469 O O . VAL A 1 188 ? 15.766 16.596 -29.124 1.00 68.00 188 VAL A O 1
ATOM 1472 N N . SER A 1 189 ? 17.576 16.793 -27.823 1.00 73.44 189 SER A N 1
ATOM 1473 C CA . SER A 1 189 ? 18.573 16.920 -28.883 1.00 73.44 189 SER A CA 1
ATOM 1474 C C . SER A 1 189 ? 19.641 15.828 -28.803 1.00 73.44 189 SER A C 1
ATOM 1476 O O . SER A 1 189 ? 19.778 15.109 -27.816 1.00 73.44 189 SER A O 1
ATOM 1478 N N . VAL A 1 190 ? 20.456 15.705 -29.857 1.00 67.88 190 VAL A N 1
ATOM 1479 C CA . VAL A 1 190 ? 21.571 14.740 -29.914 1.00 67.88 190 VAL A CA 1
ATOM 1480 C C . VAL A 1 190 ? 22.553 14.923 -28.744 1.00 67.88 190 VAL A C 1
ATOM 1482 O O . VAL A 1 190 ? 23.191 13.956 -28.328 1.00 67.88 190 VAL A O 1
ATOM 1485 N N . LYS A 1 191 ? 22.656 16.137 -28.184 1.00 70.25 191 LYS A N 1
ATOM 1486 C CA . LYS A 1 191 ? 23.528 16.431 -27.040 1.00 70.25 191 LYS A CA 1
ATOM 1487 C C . LYS A 1 191 ? 23.009 15.809 -25.742 1.00 70.25 191 LYS A C 1
ATOM 1489 O O . LYS A 1 191 ? 23.816 15.276 -24.987 1.00 70.25 191 LYS A O 1
ATOM 1494 N N . ASP A 1 192 ? 21.693 15.799 -25.539 1.00 65.62 192 ASP A N 1
ATOM 1495 C CA . ASP A 1 192 ? 21.050 15.315 -24.306 1.00 65.62 192 ASP A CA 1
ATOM 1496 C C . ASP A 1 192 ? 21.192 13.791 -24.149 1.00 65.62 192 ASP A C 1
ATOM 1498 O O . ASP A 1 192 ? 21.286 13.257 -23.050 1.00 65.62 192 ASP 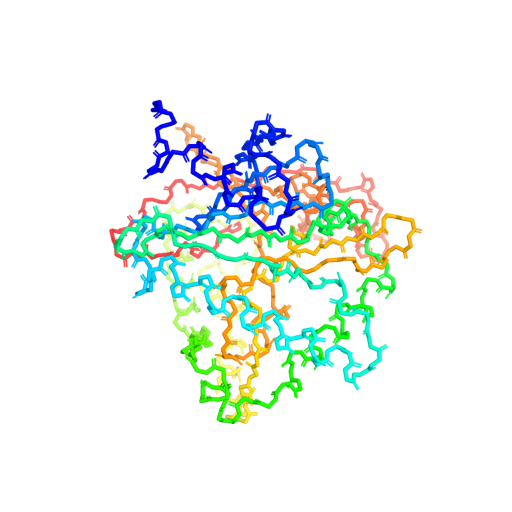A O 1
ATOM 1502 N N . ILE A 1 193 ? 21.338 13.080 -25.271 1.00 64.12 193 ILE A N 1
ATOM 1503 C CA . ILE A 1 193 ? 21.512 11.618 -25.330 1.00 64.12 193 ILE A CA 1
ATOM 1504 C C . ILE A 1 193 ? 22.969 11.165 -25.530 1.00 64.12 193 ILE A C 1
ATOM 1506 O O . ILE A 1 193 ? 23.223 10.026 -25.945 1.00 64.12 193 ILE A O 1
ATOM 1510 N N . GLY A 1 194 ? 23.942 12.048 -25.280 1.00 71.38 194 GLY A N 1
ATOM 1511 C CA . GLY A 1 194 ? 25.369 11.721 -25.369 1.00 71.38 194 GLY A CA 1
ATOM 1512 C C . GLY A 1 194 ? 25.854 11.453 -26.797 1.00 71.38 194 GLY A C 1
ATOM 1513 O O . GLY A 1 194 ? 26.604 10.508 -27.034 1.00 71.38 194 GLY A O 1
ATOM 1514 N N . ASN A 1 195 ? 25.409 12.258 -27.766 1.00 66.06 195 ASN A N 1
ATOM 1515 C CA . ASN A 1 195 ? 25.760 12.163 -29.188 1.00 66.06 195 ASN A CA 1
ATOM 1516 C C . ASN A 1 195 ? 25.340 10.860 -29.893 1.00 66.06 195 ASN A C 1
ATOM 1518 O O . ASN A 1 195 ? 25.885 10.510 -30.943 1.00 66.06 195 ASN A O 1
ATOM 1522 N N . GLN A 1 196 ? 24.342 10.148 -29.365 1.00 61.00 196 GLN A N 1
ATOM 1523 C CA . GLN A 1 196 ? 23.753 8.989 -30.039 1.00 61.00 196 GLN A CA 1
ATOM 1524 C C . GLN A 1 196 ? 22.946 9.427 -31.276 1.00 61.00 196 GLN A C 1
ATOM 1526 O O . GLN A 1 196 ? 21.757 9.721 -31.207 1.00 61.00 196 GLN A O 1
ATOM 1531 N N . SER A 1 197 ? 23.601 9.461 -32.436 1.00 64.00 197 SER A N 1
ATOM 1532 C CA . SER A 1 197 ? 22.958 9.689 -33.735 1.00 64.00 197 SER A CA 1
ATOM 1533 C C . SER A 1 197 ? 22.605 8.356 -34.418 1.00 64.00 197 SER A C 1
ATOM 1535 O O . SER A 1 197 ? 23.400 7.416 -34.340 1.00 64.00 197 SER A O 1
ATOM 1537 N N . PRO A 1 198 ? 21.450 8.239 -35.103 1.00 77.31 198 PRO A N 1
ATOM 1538 C CA . PRO A 1 198 ? 20.395 9.247 -35.243 1.00 77.31 198 PRO A CA 1
ATOM 1539 C C . PRO A 1 198 ? 19.457 9.291 -34.024 1.00 77.31 198 PRO A C 1
ATOM 1541 O O . PRO A 1 198 ? 19.034 8.249 -33.525 1.00 77.31 198 PRO A O 1
ATOM 1544 N N . IL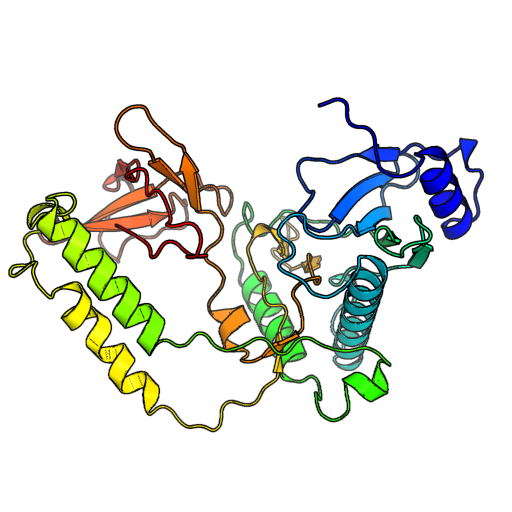E A 1 199 ? 19.086 10.495 -33.578 1.00 76.50 199 ILE A N 1
ATOM 1545 C CA . ILE A 1 199 ? 18.123 10.702 -32.477 1.00 76.50 199 ILE A CA 1
ATOM 1546 C C . ILE A 1 199 ? 16.701 10.247 -32.846 1.00 76.50 199 ILE A C 1
ATOM 1548 O O . ILE A 1 199 ? 15.966 9.701 -32.017 1.00 76.50 199 ILE A O 1
ATOM 1552 N N . ASN A 1 200 ? 16.348 10.394 -34.125 1.00 80.06 200 ASN A N 1
ATOM 1553 C CA . ASN A 1 200 ? 15.107 9.877 -34.682 1.00 80.06 200 ASN A CA 1
ATOM 1554 C C . ASN A 1 200 ? 15.090 8.344 -34.566 1.00 80.06 200 ASN A C 1
ATOM 1556 O O . ASN A 1 200 ? 16.054 7.654 -34.925 1.00 80.06 200 ASN A O 1
ATOM 1560 N N . GLY A 1 201 ? 14.002 7.812 -34.006 1.00 78.62 201 GLY A N 1
ATOM 1561 C CA . GLY A 1 201 ? 13.830 6.379 -33.760 1.00 78.62 201 GLY A CA 1
ATOM 1562 C C . GLY A 1 201 ? 14.745 5.795 -32.673 1.00 78.62 201 GLY A C 1
ATOM 1563 O O . GLY A 1 201 ? 14.843 4.574 -32.566 1.00 78.62 201 GLY A O 1
ATOM 1564 N N . LEU A 1 202 ? 15.450 6.608 -31.868 1.00 77.75 202 LEU A N 1
ATOM 1565 C CA . LEU A 1 202 ? 16.309 6.075 -30.800 1.00 77.75 202 LEU A CA 1
ATOM 1566 C C . LEU A 1 202 ? 15.508 5.261 -29.782 1.00 77.75 202 LEU A C 1
ATOM 1568 O O . LEU A 1 202 ? 15.888 4.126 -29.492 1.00 77.75 202 LEU A O 1
ATOM 1572 N N . LEU A 1 203 ? 14.410 5.819 -29.262 1.00 75.50 203 LEU A N 1
ATOM 1573 C CA . LEU A 1 203 ? 13.573 5.121 -28.288 1.00 75.50 203 LEU A CA 1
ATOM 1574 C C . LEU A 1 203 ? 12.983 3.839 -28.881 1.00 75.50 203 LEU A C 1
ATOM 1576 O O . LEU A 1 203 ? 12.999 2.800 -28.227 1.00 75.50 203 LEU A O 1
ATOM 1580 N N . GLU A 1 204 ? 12.549 3.878 -30.140 1.00 82.12 204 GLU A N 1
ATOM 1581 C CA . GLU A 1 204 ? 12.057 2.705 -30.865 1.00 82.12 204 GLU A CA 1
ATOM 1582 C C . GLU A 1 204 ? 13.093 1.572 -30.887 1.00 82.12 204 GLU A C 1
ATOM 1584 O O . GLU A 1 204 ? 12.752 0.443 -30.526 1.00 82.12 204 GLU A O 1
ATOM 1589 N N . ARG A 1 205 ? 14.360 1.882 -31.213 1.00 83.06 205 ARG A N 1
ATOM 1590 C CA . ARG A 1 205 ? 15.479 0.918 -31.211 1.00 83.06 205 ARG A CA 1
ATOM 1591 C C . ARG A 1 205 ? 15.829 0.418 -29.811 1.00 83.06 205 ARG A C 1
ATOM 1593 O O . ARG A 1 205 ? 16.094 -0.767 -29.619 1.00 83.06 205 ARG A O 1
ATOM 1600 N N . LYS A 1 206 ? 15.858 1.313 -28.819 1.00 76.25 206 LYS A N 1
ATOM 1601 C CA . LYS A 1 206 ? 16.178 0.963 -27.422 1.00 76.25 206 LYS A CA 1
ATOM 1602 C C . LYS A 1 206 ? 15.097 0.102 -26.781 1.00 76.25 206 LYS A C 1
ATOM 1604 O O . LYS A 1 206 ? 15.410 -0.626 -25.850 1.00 76.25 206 LYS A O 1
ATOM 1609 N N . THR A 1 207 ? 13.866 0.177 -27.283 1.00 73.88 207 THR A N 1
ATOM 1610 C CA . THR A 1 207 ? 12.708 -0.567 -26.774 1.00 73.88 207 THR A CA 1
ATOM 1611 C C . THR A 1 207 ? 12.317 -1.764 -27.644 1.00 73.88 207 THR A C 1
ATOM 1613 O O . THR A 1 207 ? 11.373 -2.468 -27.298 1.00 73.88 207 THR A O 1
ATOM 1616 N N . THR A 1 208 ? 13.038 -2.055 -28.738 1.00 77.94 208 THR A N 1
ATOM 1617 C CA . THR A 1 208 ? 12.762 -3.207 -29.623 1.00 77.94 208 THR A CA 1
ATOM 1618 C C . THR A 1 208 ? 12.722 -4.537 -28.862 1.00 77.94 208 THR A C 1
ATOM 1620 O O . THR A 1 208 ? 11.982 -5.443 -29.230 1.00 77.94 208 THR A O 1
ATOM 1623 N N . MET A 1 209 ? 13.463 -4.684 -27.757 1.00 72.31 209 MET A N 1
ATOM 1624 C CA . MET A 1 209 ? 13.393 -5.895 -26.927 1.00 72.31 209 MET A CA 1
ATOM 1625 C C . MET A 1 209 ? 11.998 -6.152 -26.336 1.00 72.31 209 MET A C 1
ATOM 1627 O O . MET A 1 209 ? 11.659 -7.312 -26.120 1.00 72.31 209 MET A O 1
ATOM 1631 N N . LEU A 1 210 ? 11.174 -5.119 -26.118 1.00 68.00 210 LEU A N 1
ATOM 1632 C CA . LEU A 1 210 ? 9.803 -5.279 -25.618 1.00 68.00 210 LEU A CA 1
ATOM 1633 C C . LEU A 1 210 ? 8.904 -6.013 -26.624 1.00 68.00 210 LEU A C 1
ATOM 1635 O O . LEU A 1 210 ? 7.970 -6.697 -26.215 1.00 68.00 210 LEU A O 1
ATOM 1639 N N . GLU A 1 211 ? 9.208 -5.945 -27.925 1.00 70.38 211 GLU A N 1
ATOM 1640 C CA . GLU A 1 211 ? 8.518 -6.748 -28.947 1.00 70.38 211 GLU A CA 1
ATOM 1641 C C . GLU A 1 211 ? 8.779 -8.246 -28.735 1.00 70.38 211 GLU A C 1
ATOM 1643 O O . GLU A 1 211 ? 7.894 -9.070 -28.938 1.00 70.38 211 GLU A O 1
ATOM 1648 N N . LYS A 1 212 ? 9.967 -8.607 -28.230 1.00 65.38 212 LYS A N 1
ATOM 1649 C CA . LYS A 1 212 ? 10.333 -9.998 -27.921 1.00 65.38 212 LYS A CA 1
ATOM 1650 C C . LYS A 1 212 ? 9.687 -10.509 -26.629 1.00 65.38 212 LYS A C 1
ATOM 1652 O O . LYS A 1 212 ? 9.504 -11.714 -26.487 1.00 65.38 212 LYS A O 1
ATOM 1657 N N . ILE A 1 213 ? 9.323 -9.613 -25.704 1.00 63.59 213 ILE A N 1
ATOM 1658 C CA . ILE A 1 213 ? 8.642 -9.955 -24.441 1.00 63.59 213 ILE A CA 1
ATOM 1659 C C . ILE A 1 213 ? 7.216 -10.455 -24.697 1.00 63.59 213 ILE A C 1
ATOM 1661 O O . ILE A 1 213 ? 6.734 -11.300 -23.950 1.00 63.59 213 ILE A O 1
ATOM 1665 N N . GLN A 1 214 ? 6.566 -10.016 -25.781 1.00 53.94 214 GLN A N 1
ATOM 1666 C CA . GLN A 1 214 ? 5.209 -10.454 -26.151 1.00 53.94 214 GLN A CA 1
ATOM 1667 C C . GLN A 1 214 ? 5.103 -11.961 -26.424 1.00 53.94 214 GLN A C 1
ATOM 1669 O O . GLN A 1 214 ? 4.007 -12.514 -26.403 1.00 53.94 214 GLN A O 1
ATOM 1674 N N . HIS A 1 215 ? 6.236 -12.622 -26.672 1.00 50.12 215 HIS A N 1
ATOM 1675 C CA . HIS A 1 215 ? 6.321 -14.059 -26.914 1.00 50.12 215 HIS A CA 1
ATOM 1676 C C . HIS A 1 215 ? 6.775 -14.857 -25.685 1.00 50.12 215 HIS A C 1
ATOM 1678 O O . HIS A 1 215 ? 6.936 -16.075 -25.777 1.00 50.12 215 HIS A O 1
ATOM 1684 N N . LEU A 1 216 ? 6.995 -14.202 -24.537 1.00 51.50 216 LEU A N 1
ATOM 1685 C CA . LEU A 1 216 ? 7.209 -14.911 -23.281 1.00 51.50 216 LEU A CA 1
ATOM 1686 C C . LEU A 1 216 ? 5.876 -15.528 -22.848 1.00 51.50 216 LEU A C 1
ATOM 1688 O O . LEU A 1 216 ? 4.855 -14.853 -22.793 1.00 51.50 216 LEU A O 1
ATOM 1692 N N . SER A 1 217 ? 5.937 -16.840 -22.629 1.00 49.00 217 SER A N 1
ATOM 1693 C CA . SER A 1 217 ? 4.859 -17.787 -22.343 1.00 49.00 217 SER A CA 1
ATOM 1694 C C . SER A 1 217 ? 3.542 -17.200 -21.778 1.00 49.00 217 SER A C 1
ATOM 1696 O O . SER A 1 217 ? 3.579 -16.466 -20.788 1.00 49.00 217 SER A O 1
ATOM 1698 N N . PRO A 1 218 ? 2.366 -17.615 -22.300 1.00 50.69 218 PRO A N 1
ATOM 1699 C CA . PRO A 1 218 ? 1.053 -17.313 -21.714 1.00 50.69 218 PRO A CA 1
ATOM 1700 C C . PRO A 1 218 ? 0.835 -17.925 -20.314 1.00 50.69 218 PRO A C 1
ATOM 1702 O O . PRO A 1 218 ? -0.213 -17.725 -19.710 1.00 50.69 218 PRO A O 1
ATOM 1705 N N . GLU A 1 219 ? 1.808 -18.655 -19.766 1.00 55.56 219 GLU A N 1
ATOM 1706 C CA . GLU A 1 219 ? 1.730 -19.330 -18.467 1.00 55.56 219 GLU A CA 1
ATOM 1707 C C . GLU A 1 219 ? 2.078 -18.420 -17.275 1.00 55.56 219 GLU A C 1
ATOM 1709 O O . GLU A 1 219 ? 2.681 -18.874 -16.296 1.00 55.56 219 GLU A O 1
ATOM 1714 N N . TYR A 1 220 ? 1.717 -17.134 -17.301 1.00 69.75 220 TYR A N 1
ATOM 1715 C CA . TYR A 1 220 ? 1.801 -16.359 -16.064 1.00 69.75 220 TYR A CA 1
ATOM 1716 C C . TYR A 1 220 ? 0.616 -16.727 -15.170 1.00 69.75 220 TYR A C 1
ATOM 1718 O O . TYR A 1 220 ? -0.553 -16.581 -15.526 1.00 69.75 220 TYR A O 1
ATOM 1726 N N . ARG A 1 221 ? 0.924 -17.257 -13.986 1.00 78.88 221 ARG A N 1
ATOM 1727 C CA . ARG A 1 221 ? -0.091 -17.563 -12.981 1.00 78.88 221 ARG A CA 1
ATOM 1728 C C . ARG A 1 221 ? -0.461 -16.280 -12.261 1.00 78.88 221 ARG A C 1
ATOM 1730 O O . ARG A 1 221 ? 0.419 -15.579 -11.758 1.00 78.88 221 ARG A O 1
ATOM 1737 N N . LEU A 1 222 ? -1.756 -15.991 -12.229 1.00 90.06 222 LEU A N 1
ATOM 1738 C CA . LEU A 1 222 ? -2.291 -14.937 -11.385 1.00 90.06 222 LEU A CA 1
ATOM 1739 C C . LEU A 1 222 ? -1.971 -15.250 -9.919 1.00 90.06 222 LEU A C 1
ATOM 1741 O O . LEU A 1 222 ? -1.956 -16.409 -9.503 1.00 90.06 222 LEU A O 1
ATOM 1745 N N . ALA A 1 223 ? -1.701 -14.200 -9.162 1.00 93.19 223 ALA A N 1
ATOM 1746 C CA . ALA A 1 223 ? -1.391 -14.248 -7.745 1.00 93.19 223 ALA A CA 1
ATOM 1747 C C . ALA A 1 223 ? -2.122 -13.114 -7.031 1.00 93.19 223 ALA A C 1
ATOM 1749 O O . ALA A 1 223 ? -2.538 -12.142 -7.665 1.00 93.19 223 ALA A O 1
ATOM 1750 N N . LEU A 1 224 ? -2.237 -13.217 -5.709 1.00 97.00 224 LEU A N 1
ATOM 1751 C CA . LEU A 1 224 ? -2.522 -12.038 -4.905 1.00 97.00 224 LEU A CA 1
ATOM 1752 C C . LEU A 1 224 ? -1.335 -11.073 -5.044 1.00 97.00 224 LEU A C 1
ATOM 1754 O O . LEU A 1 224 ? -0.183 -11.493 -4.955 1.00 97.00 224 LEU A O 1
ATOM 1758 N N . VAL A 1 225 ? -1.620 -9.800 -5.288 1.00 95.12 225 VAL A N 1
ATOM 1759 C CA . VAL A 1 225 ? -0.633 -8.721 -5.379 1.00 95.12 225 VAL A CA 1
ATOM 1760 C C . VAL A 1 225 ? -1.048 -7.574 -4.471 1.00 95.12 225 VAL A C 1
ATOM 1762 O O . VAL A 1 225 ? -2.239 -7.304 -4.305 1.00 95.12 225 VAL A O 1
ATOM 1765 N N . HIS A 1 226 ? -0.070 -6.890 -3.890 1.00 95.19 226 HIS A N 1
ATOM 1766 C CA . HIS A 1 226 ? -0.298 -5.687 -3.097 1.00 95.19 226 HIS A CA 1
ATOM 1767 C C . HIS A 1 226 ? -0.587 -4.473 -3.987 1.00 95.19 226 HIS A C 1
ATOM 1769 O O . HIS A 1 226 ? -1.382 -3.617 -3.617 1.00 95.19 226 HIS A O 1
ATOM 1775 N N . ASN A 1 227 ? 0.031 -4.417 -5.174 1.00 92.06 227 ASN A N 1
ATOM 1776 C CA . ASN A 1 227 ? -0.189 -3.429 -6.236 1.00 92.06 227 ASN A CA 1
ATOM 1777 C C . ASN A 1 227 ? 0.150 -1.969 -5.857 1.00 92.06 227 ASN A C 1
ATOM 1779 O O . ASN A 1 227 ? -0.184 -1.026 -6.581 1.00 92.06 227 ASN A O 1
ATOM 1783 N N . ASP A 1 228 ? 0.876 -1.783 -4.754 1.00 90.38 228 ASP A N 1
ATOM 1784 C CA . ASP A 1 228 ? 1.444 -0.486 -4.371 1.00 90.38 228 ASP A CA 1
ATOM 1785 C C . ASP A 1 228 ? 2.665 -0.624 -3.444 1.00 90.38 228 ASP A C 1
ATOM 1787 O O . ASP A 1 228 ? 2.829 0.109 -2.471 1.00 90.38 228 ASP A O 1
ATOM 1791 N N . ILE A 1 229 ? 3.531 -1.602 -3.738 1.00 87.50 229 ILE A N 1
ATOM 1792 C CA . ILE A 1 229 ? 4.791 -1.783 -3.007 1.00 87.50 229 ILE A CA 1
ATOM 1793 C C . ILE A 1 229 ? 5.755 -0.649 -3.348 1.00 87.50 229 ILE A C 1
ATOM 1795 O O . ILE A 1 229 ? 6.240 -0.546 -4.478 1.00 87.50 229 ILE A O 1
ATOM 1799 N N . LYS A 1 230 ? 6.026 0.185 -2.342 1.00 83.38 230 LYS A N 1
ATOM 1800 C CA . LYS A 1 230 ? 6.941 1.329 -2.384 1.00 83.38 230 LYS A CA 1
ATOM 1801 C C . LYS A 1 230 ? 7.639 1.496 -1.034 1.00 83.38 230 LYS A C 1
ATOM 1803 O O . LYS A 1 230 ? 7.180 0.956 -0.023 1.00 83.38 230 LYS A O 1
ATOM 1808 N N . GLY A 1 231 ? 8.746 2.238 -1.001 1.00 84.19 231 GLY A N 1
ATOM 1809 C CA . GLY A 1 231 ? 9.547 2.416 0.213 1.00 84.19 231 GLY A CA 1
ATOM 1810 C C . GLY A 1 231 ? 8.778 3.089 1.361 1.00 84.19 231 GLY A C 1
ATOM 1811 O O . GLY A 1 231 ? 9.038 2.820 2.533 1.00 84.19 231 GLY A O 1
ATOM 1812 N N . GLU A 1 232 ? 7.803 3.942 1.057 1.00 84.44 232 GLU A N 1
ATOM 1813 C CA . GLU A 1 232 ? 6.902 4.573 2.028 1.00 84.44 232 GLU A CA 1
ATOM 1814 C C . GLU A 1 232 ? 5.885 3.621 2.654 1.00 84.44 232 GLU A C 1
ATOM 1816 O O . GLU A 1 232 ? 5.423 3.869 3.767 1.00 84.44 232 GLU A O 1
ATOM 1821 N N . HIS A 1 233 ? 5.607 2.493 2.003 1.00 91.38 233 HIS A N 1
ATOM 1822 C CA . HIS A 1 233 ? 4.645 1.495 2.467 1.00 91.38 233 HIS A CA 1
ATOM 1823 C C . HIS A 1 233 ? 5.303 0.312 3.182 1.00 91.38 233 HIS A C 1
ATOM 1825 O O . HIS A 1 233 ? 4.618 -0.591 3.655 1.00 91.38 233 HIS A O 1
ATOM 1831 N N . ILE A 1 234 ? 6.628 0.317 3.316 1.00 91.81 234 ILE A N 1
ATOM 1832 C CA . ILE A 1 234 ? 7.375 -0.699 4.058 1.00 91.81 234 ILE A CA 1
ATOM 1833 C C . ILE A 1 234 ? 7.988 -0.029 5.284 1.00 91.81 234 ILE A C 1
ATOM 1835 O O . ILE A 1 234 ? 8.711 0.950 5.155 1.00 91.81 234 ILE A O 1
ATOM 1839 N N . LEU A 1 235 ? 7.731 -0.560 6.476 1.00 93.69 235 LEU A N 1
ATOM 1840 C CA . LEU A 1 235 ? 8.367 -0.122 7.715 1.00 93.69 235 LEU A CA 1
ATOM 1841 C C . LEU A 1 235 ? 9.505 -1.065 8.095 1.00 93.69 235 LEU A C 1
ATOM 1843 O O . LEU A 1 235 ? 9.368 -2.287 8.015 1.00 93.69 235 LEU A O 1
ATOM 1847 N N . ILE A 1 236 ? 10.607 -0.486 8.559 1.00 92.31 236 ILE A N 1
ATOM 1848 C CA . ILE A 1 236 ? 11.838 -1.161 8.954 1.00 92.31 236 ILE A CA 1
ATOM 1849 C C . ILE A 1 236 ? 12.196 -0.793 10.396 1.00 92.31 236 ILE A C 1
ATOM 1851 O O . ILE A 1 236 ? 12.106 0.367 10.802 1.00 92.31 236 ILE A O 1
ATOM 1855 N N . CYS A 1 237 ? 12.680 -1.767 11.167 1.00 93.44 237 CYS A N 1
ATOM 1856 C CA . CYS A 1 237 ? 13.364 -1.527 12.435 1.00 93.44 237 CYS A CA 1
ATOM 1857 C C . CYS A 1 237 ? 14.773 -0.967 12.165 1.00 93.44 237 CYS A C 1
ATOM 1859 O O . CYS A 1 237 ? 15.619 -1.719 11.673 1.00 93.44 237 CYS A O 1
ATOM 1861 N N . PRO A 1 238 ? 15.087 0.292 12.529 1.00 87.25 238 PRO A N 1
ATOM 1862 C CA . PRO A 1 238 ? 16.381 0.901 12.199 1.00 87.25 238 PRO A CA 1
ATOM 1863 C C . PRO A 1 238 ? 17.587 0.168 12.799 1.00 87.25 238 PRO A C 1
ATOM 1865 O O . PRO A 1 238 ? 18.676 0.212 12.242 1.00 87.25 238 PRO A O 1
ATOM 1868 N N . GLN A 1 239 ? 17.401 -0.513 13.934 1.00 91.06 239 GLN A N 1
ATOM 1869 C CA . GLN A 1 239 ? 18.475 -1.223 14.630 1.00 91.06 239 GLN A CA 1
ATOM 1870 C C . GLN A 1 239 ? 18.810 -2.570 13.984 1.00 91.06 239 GLN A C 1
ATOM 1872 O O . GLN A 1 239 ? 19.954 -3.007 14.049 1.00 91.06 239 GLN A O 1
ATOM 1877 N N . SER A 1 240 ? 17.816 -3.253 13.409 1.00 93.38 240 SER A N 1
ATOM 1878 C CA . SER A 1 240 ? 17.983 -4.620 12.898 1.00 93.38 240 SER A CA 1
ATOM 1879 C C . SER A 1 240 ? 17.861 -4.739 11.383 1.00 93.38 240 SER A C 1
ATOM 1881 O O . SER A 1 240 ? 18.233 -5.768 10.834 1.00 93.38 240 SER A O 1
ATOM 1883 N N . GLY A 1 241 ? 17.291 -3.742 10.704 1.00 89.00 241 GLY A N 1
ATOM 1884 C CA . GLY A 1 241 ? 16.959 -3.815 9.282 1.00 89.00 241 GLY A CA 1
ATOM 1885 C C . GLY A 1 241 ? 15.781 -4.746 8.955 1.00 89.00 241 GLY A C 1
ATOM 1886 O O . GLY A 1 241 ? 15.443 -4.924 7.786 1.00 89.00 241 GLY A O 1
ATOM 1887 N N . ARG A 1 242 ? 15.119 -5.345 9.955 1.00 95.38 242 ARG A N 1
ATOM 1888 C CA . ARG A 1 242 ? 13.943 -6.203 9.739 1.00 95.38 242 ARG A CA 1
ATOM 1889 C C . ARG A 1 242 ? 12.729 -5.383 9.325 1.00 95.38 242 ARG A C 1
ATOM 1891 O O . ARG A 1 242 ? 12.496 -4.315 9.887 1.00 95.38 242 ARG A O 1
ATOM 1898 N N . ILE A 1 243 ? 11.923 -5.936 8.420 1.00 95.62 243 ILE A N 1
ATOM 1899 C CA . ILE A 1 243 ? 10.584 -5.414 8.138 1.00 95.62 243 ILE A CA 1
ATOM 1900 C C . ILE A 1 243 ? 9.722 -5.554 9.393 1.00 95.62 243 ILE A C 1
ATOM 1902 O O . ILE A 1 243 ? 9.640 -6.632 9.980 1.00 95.62 243 ILE A O 1
ATOM 1906 N N . THR A 1 244 ? 9.089 -4.457 9.786 1.00 96.75 244 THR A N 1
ATOM 1907 C CA . THR A 1 244 ? 8.159 -4.366 10.916 1.00 96.75 244 THR A CA 1
ATOM 1908 C C . THR A 1 244 ? 6.760 -3.935 10.492 1.00 96.75 244 THR A C 1
ATOM 1910 O O . THR A 1 244 ? 5.849 -3.940 11.318 1.00 96.75 244 THR A O 1
ATOM 1913 N N . GLY A 1 245 ? 6.566 -3.584 9.218 1.00 96.75 245 GLY A N 1
ATOM 1914 C CA . GLY A 1 245 ? 5.254 -3.237 8.696 1.00 96.75 245 GLY A CA 1
ATOM 1915 C C . GLY A 1 245 ? 5.171 -3.239 7.176 1.00 96.75 245 GLY A C 1
ATOM 1916 O O . GLY A 1 245 ? 6.119 -2.833 6.512 1.00 96.75 245 GLY A O 1
ATOM 1917 N N . ILE A 1 246 ? 4.029 -3.667 6.644 1.00 96.44 246 ILE A N 1
ATOM 1918 C CA . ILE A 1 246 ? 3.623 -3.503 5.245 1.00 96.44 246 ILE A CA 1
ATOM 1919 C C . ILE A 1 246 ? 2.268 -2.791 5.241 1.00 96.44 246 ILE A C 1
ATOM 1921 O O . ILE A 1 246 ? 1.290 -3.307 5.786 1.00 96.44 246 ILE A O 1
ATOM 1925 N N . LEU A 1 247 ? 2.221 -1.591 4.677 1.00 93.75 247 LEU A N 1
ATOM 1926 C CA . LEU A 1 247 ? 1.109 -0.646 4.757 1.00 93.75 247 LEU A CA 1
ATOM 1927 C C . LEU A 1 247 ? 0.400 -0.491 3.406 1.00 93.75 247 LEU A C 1
ATOM 1929 O O . LEU A 1 247 ? 0.924 -0.893 2.384 1.00 93.75 247 LEU A O 1
ATOM 1933 N N . ASP A 1 248 ? -0.760 0.163 3.429 1.00 91.38 248 ASP A N 1
ATOM 1934 C CA . ASP A 1 248 ? -1.530 0.588 2.248 1.00 91.38 248 ASP A CA 1
ATOM 1935 C C . ASP A 1 248 ? -2.001 -0.522 1.288 1.00 91.38 248 ASP A C 1
ATOM 1937 O O . ASP A 1 248 ? -1.666 -0.609 0.110 1.00 91.38 248 ASP A O 1
ATOM 1941 N N . TRP A 1 249 ? -2.873 -1.370 1.815 1.00 93.69 249 TRP A N 1
ATOM 1942 C CA . TRP A 1 249 ? -3.442 -2.534 1.136 1.00 93.69 249 TRP A CA 1
ATOM 1943 C C . TRP A 1 249 ? -4.666 -2.217 0.259 1.00 93.69 249 TRP A C 1
ATOM 1945 O O . TRP A 1 249 ? -5.321 -3.129 -0.251 1.00 93.69 249 TRP A O 1
ATOM 1955 N N . ALA A 1 250 ? -5.030 -0.942 0.093 1.00 89.50 250 ALA A N 1
ATOM 1956 C CA . ALA A 1 250 ? -6.280 -0.561 -0.566 1.00 89.50 250 ALA A CA 1
ATOM 1957 C C . ALA A 1 250 ? -6.311 -0.914 -2.067 1.00 89.50 250 ALA A C 1
ATOM 1959 O O . ALA A 1 250 ? -7.392 -1.174 -2.618 1.00 89.50 250 ALA A O 1
ATOM 1960 N N . ASP A 1 251 ? -5.133 -0.954 -2.699 1.00 90.31 251 ASP A N 1
ATOM 1961 C CA . ASP A 1 251 ? -4.910 -1.307 -4.106 1.00 90.31 251 ASP A CA 1
ATOM 1962 C C . ASP A 1 251 ? -4.716 -2.810 -4.361 1.00 90.31 251 ASP A C 1
ATOM 1964 O O . ASP A 1 251 ? -4.643 -3.221 -5.524 1.00 90.31 251 ASP A O 1
ATOM 1968 N N . ALA A 1 252 ? -4.674 -3.632 -3.307 1.00 94.81 252 ALA A N 1
ATOM 1969 C CA . ALA A 1 252 ? -4.421 -5.061 -3.427 1.00 94.81 252 ALA A CA 1
ATOM 1970 C C . ALA A 1 252 ? -5.510 -5.782 -4.242 1.00 94.81 252 ALA A C 1
ATOM 1972 O O . ALA A 1 252 ? -6.705 -5.467 -4.173 1.00 94.81 252 ALA A O 1
ATOM 1973 N N . GLY A 1 253 ? -5.088 -6.786 -5.010 1.00 95.38 253 GLY A N 1
ATOM 1974 C CA . GLY A 1 253 ? -5.950 -7.495 -5.950 1.00 95.38 253 GLY A CA 1
ATOM 1975 C C . GLY A 1 253 ? -5.318 -8.769 -6.500 1.00 95.38 253 GLY A C 1
ATOM 1976 O O . GLY A 1 253 ? -4.276 -9.214 -6.029 1.00 95.38 253 GLY A O 1
ATOM 1977 N N . ILE A 1 254 ? -5.947 -9.370 -7.508 1.00 95.25 254 ILE A N 1
ATOM 1978 C CA . ILE A 1 254 ? -5.419 -10.542 -8.215 1.00 95.25 254 ILE A CA 1
ATOM 1979 C C . ILE A 1 254 ? -4.746 -10.063 -9.497 1.00 95.25 254 ILE A C 1
ATOM 1981 O O . ILE A 1 254 ? -5.382 -9.419 -10.322 1.00 95.25 254 ILE A O 1
ATOM 1985 N N . GLY A 1 255 ? -3.471 -10.375 -9.698 1.00 90.94 255 GLY A N 1
ATOM 1986 C CA . GLY A 1 255 ? -2.713 -9.868 -10.836 1.00 90.94 255 GLY A CA 1
ATOM 1987 C C . GLY A 1 255 ? -1.447 -10.658 -11.122 1.00 90.94 255 GLY A C 1
ATOM 1988 O O . GLY A 1 255 ? -1.230 -11.754 -10.608 1.00 90.94 255 GLY A O 1
ATOM 1989 N N . ASN A 1 256 ? -0.593 -10.094 -11.971 1.00 86.31 256 ASN A N 1
ATOM 1990 C CA . ASN A 1 256 ? 0.735 -10.644 -12.213 1.00 86.31 256 ASN A CA 1
ATOM 1991 C C . ASN A 1 256 ? 1.676 -10.234 -11.069 1.00 86.31 256 ASN A C 1
ATOM 1993 O O . ASN A 1 256 ? 1.862 -9.043 -10.838 1.00 86.31 256 ASN A O 1
ATOM 1997 N N . ALA A 1 257 ? 2.323 -11.203 -10.412 1.00 85.50 257 ALA A N 1
ATOM 1998 C CA . ALA A 1 257 ? 3.265 -10.958 -9.313 1.00 85.50 257 ALA A CA 1
ATOM 1999 C C . ALA A 1 257 ? 4.420 -9.999 -9.672 1.00 85.50 257 ALA A C 1
ATOM 2001 O O . ALA A 1 257 ? 5.000 -9.370 -8.792 1.00 85.50 257 ALA A O 1
ATOM 2002 N N . VAL A 1 258 ? 4.745 -9.850 -10.963 1.00 78.25 258 VAL A N 1
ATOM 2003 C CA . VAL A 1 258 ? 5.732 -8.869 -11.439 1.00 78.25 258 VAL A CA 1
ATOM 2004 C C . VAL A 1 258 ? 5.325 -7.433 -11.105 1.00 78.25 258 VAL A C 1
ATOM 2006 O O . VAL A 1 258 ? 6.212 -6.605 -10.963 1.00 78.25 258 VAL A O 1
ATOM 2009 N N . VAL A 1 259 ? 4.037 -7.122 -10.931 1.00 79.94 259 VAL A N 1
ATOM 2010 C CA . VAL A 1 259 ? 3.583 -5.773 -10.545 1.00 79.94 259 VAL A CA 1
ATOM 2011 C C . VAL A 1 259 ? 4.214 -5.327 -9.220 1.00 79.94 259 VAL A C 1
ATOM 2013 O O . VAL A 1 259 ? 4.682 -4.195 -9.127 1.00 79.94 259 VAL A O 1
ATOM 2016 N N . ASP A 1 260 ? 4.321 -6.225 -8.237 1.00 84.25 260 ASP A N 1
ATOM 2017 C CA . ASP A 1 260 ? 4.932 -5.916 -6.936 1.00 84.25 260 ASP A CA 1
ATOM 2018 C C . ASP A 1 260 ? 6.467 -5.916 -6.975 1.00 84.25 260 ASP A C 1
ATOM 2020 O O . ASP A 1 260 ? 7.107 -5.270 -6.151 1.00 84.25 260 ASP A O 1
ATOM 2024 N N . ILE A 1 261 ? 7.070 -6.627 -7.935 1.00 74.31 261 ILE A N 1
ATOM 2025 C CA . ILE A 1 261 ? 8.530 -6.657 -8.130 1.00 74.31 261 ILE A CA 1
ATOM 2026 C C . ILE A 1 261 ? 8.999 -5.428 -8.905 1.00 74.31 261 ILE A C 1
ATOM 2028 O O . ILE A 1 261 ? 10.062 -4.883 -8.622 1.00 74.31 261 ILE A O 1
ATOM 2032 N N . ALA A 1 262 ? 8.227 -5.020 -9.913 1.00 65.94 262 ALA A N 1
ATOM 2033 C CA . ALA A 1 262 ? 8.569 -3.906 -10.778 1.00 65.94 262 ALA A CA 1
ATOM 2034 C C . ALA A 1 262 ? 8.647 -2.600 -9.988 1.00 65.94 262 ALA A C 1
ATOM 2036 O O . ALA A 1 262 ? 9.427 -1.737 -10.377 1.00 65.94 262 ALA A O 1
ATOM 2037 N N . GLY A 1 263 ? 7.887 -2.498 -8.888 1.00 55.41 263 GLY A N 1
ATOM 2038 C CA . GLY A 1 263 ? 7.730 -1.285 -8.103 1.00 55.41 263 GLY A CA 1
ATOM 2039 C C . GLY A 1 263 ? 7.108 -0.186 -8.961 1.00 55.41 263 GLY A C 1
ATOM 2040 O O . GLY A 1 263 ? 7.599 0.161 -10.035 1.00 55.41 263 GLY A O 1
ATOM 2041 N N . LYS A 1 264 ? 6.025 0.445 -8.506 1.00 52.25 264 LYS A N 1
ATOM 2042 C CA . LYS A 1 264 ? 5.785 1.797 -9.021 1.00 52.25 264 LYS A CA 1
ATOM 2043 C C . LYS A 1 264 ? 6.966 2.612 -8.513 1.00 52.25 264 LYS A C 1
ATOM 2045 O O . LYS A 1 264 ? 7.150 2.697 -7.304 1.00 52.25 264 LYS A O 1
ATOM 2050 N N . THR A 1 265 ? 7.780 3.161 -9.407 1.00 45.22 265 THR A N 1
ATOM 2051 C CA . THR A 1 265 ? 8.866 4.092 -9.077 1.00 45.22 265 THR A CA 1
ATOM 2052 C C . THR A 1 265 ? 8.263 5.394 -8.535 1.00 45.22 265 THR A C 1
ATOM 2054 O O . THR A 1 265 ? 8.242 6.417 -9.215 1.00 45.22 265 THR A O 1
ATOM 2057 N N . GLY A 1 266 ? 7.667 5.323 -7.342 1.00 46.78 266 GLY A N 1
ATOM 2058 C CA . GLY A 1 266 ? 7.247 6.454 -6.530 1.00 46.78 266 GLY A CA 1
ATOM 2059 C C . GLY A 1 266 ? 8.477 7.163 -5.979 1.00 46.78 266 GLY A C 1
ATOM 2060 O O . GLY A 1 266 ? 9.523 6.549 -5.790 1.00 46.78 266 GLY A O 1
ATOM 2061 N N . GLY A 1 267 ? 8.366 8.474 -5.806 1.00 50.06 267 GLY A N 1
ATOM 2062 C CA . GLY A 1 267 ? 9.466 9.356 -5.414 1.00 50.06 267 GLY A CA 1
ATOM 2063 C C . GLY A 1 267 ? 9.648 10.517 -6.381 1.00 50.06 267 GLY A C 1
ATOM 2064 O O . GLY A 1 267 ? 10.157 11.555 -5.995 1.00 50.06 267 GLY A O 1
ATOM 2065 N N . PHE A 1 268 ? 9.160 10.409 -7.613 1.00 56.78 268 PHE A N 1
ATOM 2066 C CA . PHE A 1 268 ? 9.203 11.513 -8.566 1.00 56.78 268 PHE A CA 1
ATOM 2067 C C . PHE A 1 268 ? 8.021 12.462 -8.350 1.00 56.78 268 PHE A C 1
ATOM 2069 O O . PHE A 1 268 ? 6.861 12.065 -8.459 1.00 56.78 268 PHE A O 1
ATOM 2076 N N . LYS A 1 269 ? 8.320 13.729 -8.072 1.00 58.75 269 LYS A N 1
ATOM 2077 C CA . LYS A 1 269 ? 7.359 14.821 -7.928 1.00 58.75 269 LYS A CA 1
ATOM 2078 C C . LYS A 1 269 ? 7.653 15.896 -8.963 1.00 58.75 269 LYS A C 1
ATOM 2080 O O . LYS A 1 269 ? 8.766 16.403 -9.021 1.00 58.75 269 LYS A O 1
ATOM 2085 N N . TYR A 1 270 ? 6.651 16.280 -9.743 1.00 60.16 270 TYR A N 1
ATOM 2086 C CA . TYR A 1 270 ? 6.774 17.419 -10.646 1.00 60.16 270 TYR A CA 1
ATOM 2087 C C . TYR A 1 270 ? 6.512 18.726 -9.887 1.00 60.16 270 TYR A C 1
ATOM 2089 O O . TYR A 1 270 ? 5.495 18.874 -9.208 1.00 60.16 270 TYR A O 1
ATOM 2097 N N . VAL A 1 271 ? 7.421 19.682 -10.030 1.00 66.00 271 VAL A N 1
ATOM 2098 C CA . VAL A 1 271 ? 7.339 21.048 -9.521 1.00 66.00 271 VAL A CA 1
ATOM 2099 C C . VAL A 1 271 ? 7.212 21.985 -10.721 1.00 66.00 271 VAL A C 1
ATOM 2101 O O . VAL A 1 271 ? 8.155 22.094 -11.502 1.00 66.00 271 VAL A O 1
ATOM 2104 N N . PRO A 1 272 ? 6.067 22.657 -10.919 1.00 56.53 272 PRO A N 1
ATOM 2105 C CA . PRO A 1 272 ? 5.911 23.635 -11.994 1.00 56.53 272 PRO A CA 1
ATOM 2106 C C . PRO A 1 272 ? 6.904 24.801 -11.853 1.00 56.53 272 PRO A C 1
ATOM 2108 O O . PRO A 1 272 ? 7.209 25.221 -10.739 1.00 56.53 272 PRO A O 1
ATOM 2111 N N . GLY A 1 273 ? 7.365 25.362 -12.973 1.00 65.00 273 GLY A N 1
ATOM 2112 C CA . GLY A 1 273 ? 8.233 26.543 -12.997 1.00 65.00 273 GLY A CA 1
ATOM 2113 C C . GLY A 1 273 ? 7.904 27.476 -14.164 1.00 65.00 273 GLY A C 1
ATOM 2114 O O . GLY A 1 273 ? 7.208 27.086 -15.098 1.00 65.00 273 GLY A O 1
ATOM 2115 N N . ASP A 1 274 ? 8.412 28.712 -14.120 1.00 51.16 274 ASP A N 1
ATOM 2116 C CA . ASP A 1 274 ? 7.984 29.816 -15.003 1.00 51.16 274 ASP A CA 1
ATOM 2117 C C . ASP A 1 274 ? 8.264 29.603 -16.508 1.00 51.16 274 ASP A C 1
ATOM 2119 O O . ASP A 1 274 ? 7.635 30.234 -17.358 1.00 51.16 274 ASP A O 1
ATOM 2123 N N . ARG A 1 275 ? 9.227 28.736 -16.860 1.00 50.66 275 ARG A N 1
ATOM 2124 C CA . ARG A 1 275 ? 9.547 28.335 -18.254 1.00 50.66 275 ARG A CA 1
ATOM 2125 C C . ARG A 1 275 ? 9.601 26.821 -18.465 1.00 50.66 275 ARG A C 1
ATOM 2127 O O . ARG A 1 275 ? 9.329 26.349 -19.564 1.00 50.66 275 ARG A O 1
ATOM 2134 N N . TYR A 1 276 ? 9.991 26.086 -17.435 1.00 55.75 276 TYR A N 1
ATOM 2135 C CA . TYR A 1 276 ? 10.037 24.630 -17.350 1.00 55.75 276 TYR A CA 1
ATOM 2136 C C . TYR A 1 276 ? 9.798 24.282 -15.881 1.00 55.75 276 TYR A C 1
ATOM 2138 O O . TYR A 1 276 ? 10.285 24.991 -14.996 1.00 55.75 276 TYR A O 1
ATOM 2146 N N . GLY A 1 277 ? 9.029 23.231 -15.625 1.00 56.44 277 GLY A N 1
ATOM 2147 C CA . GLY A 1 277 ? 9.011 22.596 -14.319 1.00 56.44 277 GLY A CA 1
ATOM 2148 C C . GLY A 1 277 ? 10.245 21.732 -14.093 1.00 56.44 277 GLY A C 1
ATOM 2149 O O . GLY A 1 277 ? 11.200 21.728 -14.872 1.00 56.44 277 GLY A O 1
ATOM 2150 N N . GLN A 1 278 ? 10.254 21.034 -12.974 1.00 66.19 278 GLN A N 1
ATOM 2151 C CA . GLN A 1 278 ? 11.361 20.208 -12.525 1.00 66.19 278 GLN A CA 1
ATOM 2152 C C . GLN A 1 278 ? 10.784 18.946 -11.907 1.00 66.19 278 GLN A C 1
ATOM 2154 O O . GLN A 1 278 ? 9.797 19.010 -11.183 1.00 66.19 278 GLN A O 1
ATOM 2159 N N . TRP A 1 279 ? 11.380 17.797 -12.184 1.00 59.09 279 TRP A N 1
ATOM 2160 C CA . TRP A 1 279 ? 11.166 16.626 -11.358 1.00 59.09 279 TRP A CA 1
ATOM 2161 C C . TRP A 1 279 ? 12.123 16.695 -10.178 1.00 59.09 279 TRP A C 1
ATOM 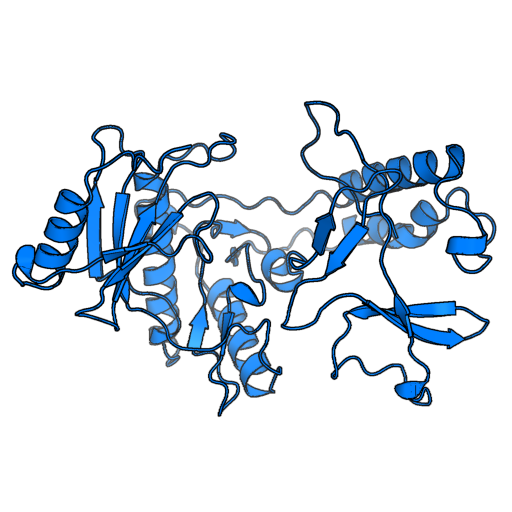2163 O O . TRP A 1 279 ? 13.335 16.814 -10.340 1.00 59.09 279 TRP A O 1
ATOM 2173 N N . GLU A 1 280 ? 11.563 16.607 -8.986 1.00 69.31 280 GLU A N 1
ATOM 2174 C CA . GLU A 1 280 ? 12.285 16.296 -7.766 1.00 69.31 280 GLU A CA 1
ATOM 2175 C C . GLU A 1 280 ? 12.136 14.796 -7.525 1.00 69.31 280 GLU A C 1
ATOM 2177 O O . GLU A 1 280 ? 11.043 14.248 -7.682 1.00 69.31 280 GLU A O 1
ATOM 2182 N N . TYR A 1 281 ? 13.220 14.120 -7.150 1.00 63.16 281 TYR A N 1
ATOM 2183 C CA . TYR A 1 281 ? 13.088 12.826 -6.496 1.00 63.16 281 TYR A CA 1
ATOM 2184 C C . TYR A 1 281 ? 13.094 13.053 -4.992 1.00 63.16 281 TYR A C 1
ATOM 2186 O O . TYR A 1 281 ? 14.113 13.447 -4.439 1.00 63.16 281 TYR A O 1
ATOM 2194 N N . GLN A 1 282 ? 11.961 12.803 -4.351 1.00 62.53 282 GLN A N 1
ATOM 2195 C CA . GLN A 1 282 ? 11.811 12.693 -2.909 1.00 62.53 282 GLN A CA 1
ATOM 2196 C C . GLN A 1 282 ? 11.298 11.293 -2.613 1.00 62.53 282 GLN A C 1
ATOM 2198 O O . GLN A 1 282 ? 10.113 11.048 -2.401 1.00 62.53 282 GLN A O 1
ATOM 2203 N N . GLY A 1 283 ? 12.235 10.362 -2.652 1.00 55.09 283 GLY A N 1
ATOM 2204 C CA . GLY A 1 283 ? 12.037 8.977 -2.286 1.00 55.09 283 GLY A CA 1
ATOM 2205 C C . GLY A 1 283 ? 13.244 8.530 -1.486 1.00 55.09 283 GLY A C 1
ATOM 2206 O O . GLY A 1 283 ? 14.322 9.107 -1.513 1.00 55.09 283 GLY A O 1
ATOM 2207 N N . ASP A 1 284 ? 13.055 7.516 -0.687 1.00 54.59 284 ASP A N 1
ATOM 2208 C CA . ASP A 1 284 ? 14.105 6.862 0.071 1.00 54.59 284 ASP A CA 1
ATOM 2209 C C . ASP A 1 284 ? 15.004 7.671 1.009 1.00 54.59 284 ASP A C 1
ATOM 2211 O O . ASP A 1 284 ? 16.058 7.203 1.420 1.00 54.59 284 ASP A O 1
ATOM 2215 N N . GLY A 1 285 ? 14.522 8.826 1.487 1.00 52.25 285 GLY A N 1
ATOM 2216 C CA . GLY A 1 285 ? 15.319 9.725 2.334 1.00 52.25 285 GLY A CA 1
ATOM 2217 C C . GLY A 1 285 ? 16.440 10.414 1.561 1.00 52.25 285 GLY A C 1
ATOM 2218 O O . GLY A 1 285 ? 17.336 11.003 2.164 1.00 52.25 285 GLY A O 1
ATOM 2219 N N . PHE A 1 286 ? 16.360 10.334 0.238 1.00 62.12 286 PHE A N 1
ATOM 2220 C CA . PHE A 1 286 ? 17.267 10.901 -0.731 1.00 62.12 286 PHE A CA 1
ATOM 2221 C C . PHE A 1 286 ? 16.536 12.009 -1.477 1.00 62.12 286 PHE A C 1
ATOM 2223 O O . PHE A 1 286 ? 15.333 11.916 -1.731 1.00 62.12 286 PHE A O 1
ATOM 2230 N N . ASP A 1 287 ? 17.271 13.070 -1.785 1.00 64.12 287 ASP A N 1
ATOM 2231 C CA . ASP A 1 287 ? 16.726 14.240 -2.458 1.00 64.12 287 ASP A CA 1
ATOM 2232 C C . ASP A 1 287 ? 17.528 14.544 -3.716 1.00 64.12 287 ASP A C 1
ATOM 2234 O O . ASP A 1 287 ? 18.757 14.685 -3.683 1.00 64.12 287 ASP A O 1
ATOM 2238 N N . GLY A 1 288 ? 16.811 1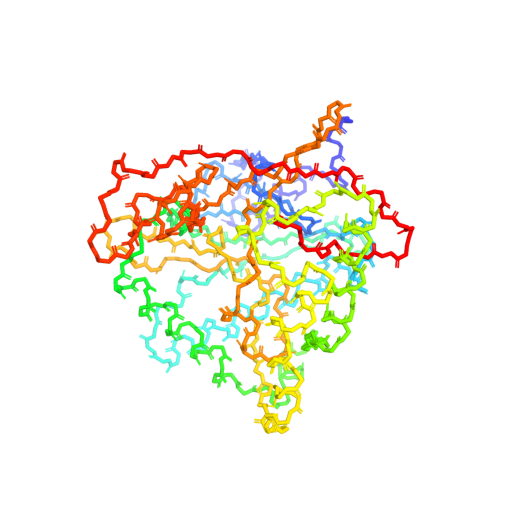4.629 -4.829 1.00 71.19 288 GLY A N 1
ATOM 2239 C CA . GLY A 1 288 ? 17.370 14.925 -6.133 1.00 71.19 288 GLY A CA 1
ATOM 2240 C C . GLY A 1 288 ? 18.175 13.773 -6.730 1.00 71.19 288 GLY A C 1
ATOM 2241 O O . GLY A 1 288 ? 18.030 12.595 -6.386 1.00 71.19 288 GLY A O 1
ATOM 2242 N N . PHE A 1 289 ? 19.030 14.130 -7.681 1.00 73.69 289 PHE A N 1
ATOM 2243 C CA . PHE A 1 289 ? 19.712 13.178 -8.544 1.00 73.69 289 PHE A CA 1
ATOM 2244 C C . PHE A 1 289 ? 21.220 13.394 -8.519 1.00 73.69 289 PHE A C 1
ATOM 2246 O O . PHE A 1 289 ? 21.698 14.522 -8.403 1.00 73.69 289 PHE A O 1
ATOM 2253 N N . LEU A 1 290 ? 21.971 12.306 -8.672 1.00 73.06 290 LEU A N 1
ATOM 2254 C CA . LEU A 1 290 ? 23.413 12.313 -8.887 1.00 73.06 290 LEU A CA 1
ATOM 2255 C C . LEU A 1 290 ? 23.717 11.850 -10.304 1.00 73.06 290 LEU A C 1
ATOM 2257 O O . LEU A 1 290 ? 23.300 10.776 -10.723 1.00 73.06 290 LEU A O 1
ATOM 2261 N N . ALA A 1 291 ? 24.504 12.630 -11.025 1.00 74.50 291 ALA A N 1
ATOM 2262 C CA . ALA A 1 291 ? 25.087 12.247 -12.296 1.00 74.50 291 ALA A CA 1
ATOM 2263 C C . ALA A 1 291 ? 26.538 11.820 -12.045 1.00 74.50 291 ALA A C 1
ATOM 2265 O O . ALA A 1 291 ? 27.391 12.653 -11.742 1.00 74.50 291 ALA A O 1
ATOM 2266 N N . CYS A 1 292 ? 26.843 10.529 -12.171 1.00 72.00 292 CYS A N 1
ATOM 2267 C CA . CYS A 1 292 ? 28.208 10.015 -12.040 1.00 72.00 292 CYS A CA 1
ATOM 2268 C C . CYS A 1 292 ? 28.840 9.770 -13.414 1.00 72.00 292 CYS A C 1
ATOM 2270 O O . CYS A 1 292 ? 28.188 9.167 -14.268 1.00 72.00 292 CYS A O 1
ATOM 2272 N N . PRO A 1 293 ? 30.107 10.150 -13.643 1.00 70.75 293 PRO A N 1
ATOM 2273 C CA . PRO A 1 293 ? 30.801 9.865 -14.892 1.00 70.75 293 PRO A CA 1
ATOM 2274 C C . PRO A 1 293 ? 30.824 8.360 -15.173 1.00 70.75 293 PRO A C 1
ATOM 2276 O O . PRO A 1 293 ? 31.266 7.568 -14.344 1.00 70.75 293 PRO A O 1
ATOM 2279 N N . TYR A 1 294 ? 30.351 7.965 -16.351 1.00 65.94 294 TYR A N 1
ATOM 2280 C CA . TYR A 1 294 ? 30.344 6.575 -16.799 1.00 65.94 294 TYR A CA 1
ATOM 2281 C C . TYR A 1 294 ? 31.503 6.318 -17.771 1.00 65.94 294 TYR A C 1
ATOM 2283 O O . TYR A 1 294 ? 32.429 5.577 -17.450 1.00 65.94 294 TYR A O 1
ATOM 2291 N N . ASN A 1 295 ? 31.481 6.955 -18.946 1.00 58.38 295 ASN A N 1
ATOM 2292 C CA . ASN A 1 295 ? 32.587 7.047 -19.908 1.00 58.38 295 ASN A CA 1
ATOM 2293 C C . ASN A 1 295 ? 32.238 8.049 -21.021 1.00 58.38 295 ASN A C 1
ATOM 2295 O O . ASN A 1 295 ? 31.074 8.373 -21.213 1.00 58.38 295 ASN A O 1
ATOM 2299 N N . ASN A 1 296 ? 33.229 8.536 -21.777 1.00 66.62 296 ASN A N 1
ATOM 2300 C CA . ASN A 1 296 ? 33.006 9.350 -22.985 1.00 66.62 296 ASN A CA 1
ATOM 2301 C C . ASN A 1 296 ? 32.082 10.574 -22.783 1.00 66.62 296 ASN A C 1
ATOM 2303 O O . ASN A 1 296 ? 31.290 10.905 -23.662 1.00 66.62 296 ASN A O 1
ATOM 2307 N N . GLY A 1 297 ? 32.156 11.228 -21.617 1.00 61.53 297 GLY A N 1
ATOM 2308 C CA . GLY A 1 297 ? 31.290 12.365 -21.270 1.00 61.53 297 GLY A CA 1
ATOM 2309 C C . GLY A 1 297 ? 29.837 11.991 -20.946 1.00 61.53 297 GLY A C 1
ATOM 2310 O O . GLY A 1 297 ? 29.020 12.878 -20.730 1.00 61.53 297 GLY A O 1
ATOM 2311 N N . ILE A 1 298 ? 29.512 10.697 -20.900 1.00 53.84 298 ILE A N 1
ATOM 2312 C CA . ILE A 1 298 ? 28.219 10.174 -20.465 1.00 53.84 298 ILE A CA 1
ATOM 2313 C C . ILE A 1 298 ? 28.226 10.092 -18.948 1.00 53.84 298 ILE A C 1
ATOM 2315 O O . ILE A 1 298 ? 29.158 9.550 -18.347 1.00 53.84 298 ILE A O 1
ATOM 2319 N N . TYR A 1 299 ? 27.149 10.584 -18.352 1.00 68.06 299 TYR A N 1
ATOM 2320 C CA . TYR A 1 299 ? 26.881 10.440 -16.937 1.00 68.06 299 TYR A CA 1
ATOM 2321 C C . TYR A 1 299 ? 25.767 9.418 -16.743 1.00 68.06 299 TYR A C 1
ATOM 2323 O O . TYR A 1 299 ? 24.752 9.443 -17.434 1.00 68.06 299 TYR A O 1
ATOM 2331 N N . GLN A 1 300 ? 25.971 8.498 -15.812 1.00 66.31 300 GLN A N 1
ATOM 2332 C CA . GLN A 1 300 ? 24.918 7.630 -15.328 1.00 66.31 300 GLN A CA 1
ATOM 2333 C C . GLN A 1 300 ? 24.197 8.353 -14.194 1.00 66.31 300 GLN A C 1
ATOM 2335 O O . GLN A 1 300 ? 24.829 8.811 -13.241 1.00 66.31 300 GLN A O 1
ATOM 2340 N N . VAL A 1 301 ? 22.881 8.479 -14.334 1.00 67.19 301 VAL A N 1
ATOM 2341 C CA . VAL A 1 301 ? 22.022 9.125 -13.347 1.00 67.19 301 VAL A CA 1
ATOM 2342 C C . VAL A 1 301 ? 21.597 8.109 -12.302 1.00 67.19 301 VAL A C 1
ATOM 2344 O O . VAL A 1 301 ? 21.138 7.012 -12.623 1.00 67.19 301 VAL A O 1
ATOM 2347 N N . PHE A 1 302 ? 21.727 8.512 -11.053 1.00 66.12 302 PHE A N 1
ATOM 2348 C CA . PHE A 1 302 ? 21.258 7.807 -9.884 1.00 66.12 302 PHE A CA 1
ATOM 2349 C C . PHE A 1 302 ? 20.342 8.735 -9.097 1.00 66.12 302 PHE A C 1
ATOM 2351 O O . PHE A 1 302 ? 20.463 9.960 -9.154 1.00 66.12 302 PHE A O 1
ATOM 2358 N N . VAL A 1 303 ? 19.459 8.144 -8.305 1.00 65.75 303 VAL A N 1
ATOM 2359 C CA . VAL A 1 303 ? 18.930 8.834 -7.129 1.00 65.75 303 VAL A CA 1
ATOM 2360 C C . VAL A 1 303 ? 20.116 9.257 -6.262 1.00 65.75 303 VAL A C 1
ATOM 2362 O O . VAL A 1 303 ? 21.091 8.508 -6.150 1.00 65.75 303 VAL A O 1
ATOM 2365 N N . ASN A 1 304 ? 20.048 10.447 -5.666 1.00 68.25 304 ASN A N 1
ATOM 2366 C CA . ASN A 1 304 ? 21.081 10.974 -4.776 1.00 68.25 304 ASN A CA 1
ATOM 2367 C C . ASN A 1 304 ? 21.144 10.214 -3.434 1.00 68.25 304 ASN A C 1
ATOM 2369 O O . ASN A 1 304 ? 20.808 10.735 -2.373 1.00 68.25 304 ASN A O 1
ATOM 2373 N N . SER A 1 305 ? 21.545 8.947 -3.503 1.00 63.22 305 SER A N 1
ATOM 2374 C CA . SER A 1 305 ? 21.674 8.024 -2.384 1.00 63.22 305 SER A CA 1
ATOM 2375 C C . SER A 1 305 ? 23.153 7.831 -2.025 1.00 63.22 305 SER A C 1
ATOM 2377 O O . SER A 1 305 ? 23.968 7.632 -2.926 1.00 63.22 305 SER A O 1
ATOM 2379 N N . PRO A 1 306 ? 23.532 7.809 -0.734 1.00 55.81 306 PRO A N 1
ATOM 2380 C CA . PRO A 1 306 ? 24.885 7.468 -0.299 1.00 55.81 306 PRO A CA 1
ATOM 2381 C C . PRO A 1 306 ? 25.265 6.018 -0.648 1.00 55.81 306 PRO A C 1
ATOM 2383 O O . PRO A 1 306 ? 26.452 5.697 -0.708 1.00 55.81 306 PRO A O 1
ATOM 2386 N N . ASP A 1 307 ? 24.277 5.163 -0.932 1.00 55.41 307 ASP A N 1
ATOM 2387 C CA . ASP A 1 307 ? 24.470 3.785 -1.386 1.00 55.41 307 ASP A CA 1
ATOM 2388 C C . ASP A 1 307 ? 24.540 3.658 -2.916 1.00 55.41 307 ASP A C 1
ATOM 2390 O O . ASP A 1 307 ? 24.827 2.572 -3.432 1.00 55.41 307 ASP A O 1
ATOM 2394 N N . ALA A 1 308 ? 24.323 4.752 -3.661 1.00 57.38 308 ALA A N 1
ATOM 2395 C CA . ALA A 1 308 ? 24.524 4.783 -5.103 1.00 57.38 308 ALA A CA 1
ATOM 2396 C C . ALA A 1 308 ? 26.018 4.610 -5.400 1.00 57.38 308 ALA A C 1
ATOM 2398 O O . ALA A 1 308 ? 26.806 5.555 -5.404 1.00 57.38 308 ALA A O 1
ATOM 2399 N N . LYS A 1 309 ? 26.427 3.362 -5.630 1.00 57.47 309 LYS A N 1
ATOM 2400 C CA . LYS A 1 309 ? 27.796 3.041 -6.017 1.00 57.47 309 LYS A CA 1
ATOM 2401 C C . LYS A 1 309 ? 27.897 3.134 -7.534 1.00 57.47 309 LYS A C 1
ATOM 2403 O O . LYS A 1 309 ? 27.341 2.271 -8.222 1.00 57.47 309 LYS A O 1
ATOM 2408 N N . PRO A 1 310 ? 28.617 4.130 -8.080 1.00 58.88 310 PRO A N 1
ATOM 2409 C CA . PRO A 1 310 ? 28.988 4.067 -9.478 1.00 58.88 310 PRO A CA 1
ATOM 2410 C C . PRO A 1 310 ? 29.850 2.814 -9.706 1.00 58.88 310 PRO A C 1
ATOM 2412 O O . PRO A 1 310 ? 30.355 2.181 -8.773 1.00 58.88 310 PRO A O 1
ATOM 2415 N N . ARG A 1 311 ? 29.976 2.403 -10.966 1.00 57.31 311 ARG A N 1
ATOM 2416 C CA . ARG A 1 311 ? 30.676 1.168 -11.343 1.00 57.31 311 ARG A CA 1
ATOM 2417 C C . ARG A 1 311 ? 32.098 1.118 -10.754 1.00 57.31 311 ARG A C 1
ATOM 2419 O O . ARG A 1 311 ? 32.740 2.153 -10.580 1.00 57.31 311 ARG A O 1
ATOM 2426 N N . GLN A 1 312 ? 32.604 -0.094 -10.499 1.00 51.41 312 GLN A N 1
ATOM 2427 C CA . GLN A 1 312 ? 33.976 -0.334 -10.022 1.00 51.41 312 GLN A CA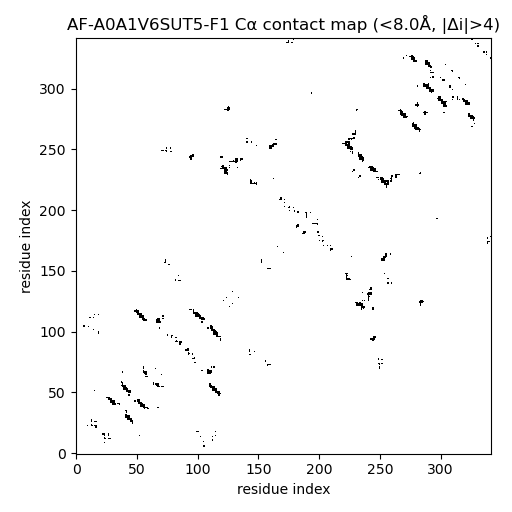 1
ATOM 2428 C C . GLN A 1 312 ? 34.994 0.530 -10.792 1.00 51.41 312 GLN A C 1
ATOM 2430 O O . GLN A 1 312 ? 35.115 0.404 -12.009 1.00 51.41 312 GLN A O 1
ATOM 2435 N N . GLY A 1 313 ? 35.710 1.402 -10.072 1.00 58.94 313 GLY A N 1
ATOM 2436 C CA . GLY A 1 313 ? 36.738 2.294 -10.625 1.00 58.94 313 GLY A CA 1
ATOM 2437 C C . GLY A 1 313 ? 36.358 3.778 -10.714 1.00 58.94 313 GLY A C 1
ATOM 2438 O O . GLY A 1 313 ? 37.253 4.603 -10.879 1.00 58.94 313 GLY A O 1
ATOM 2439 N N . VAL A 1 314 ? 35.081 4.142 -10.551 1.00 59.31 314 VAL A N 1
ATOM 2440 C CA . VAL A 1 314 ? 34.633 5.546 -10.475 1.00 59.31 314 VAL A CA 1
ATOM 2441 C C . VAL A 1 314 ? 34.568 5.974 -9.009 1.00 59.31 314 VAL A C 1
ATOM 2443 O O . VAL A 1 314 ? 33.931 5.309 -8.192 1.00 59.31 314 VAL A O 1
ATOM 2446 N N . LYS A 1 315 ? 35.245 7.069 -8.650 1.00 64.25 315 LYS A N 1
ATOM 2447 C CA . LYS A 1 315 ? 35.190 7.616 -7.288 1.00 64.25 315 LYS A CA 1
ATOM 2448 C C . LYS A 1 315 ? 33.891 8.409 -7.092 1.00 64.25 315 LYS A C 1
ATOM 2450 O O . LYS A 1 315 ? 33.487 9.153 -7.982 1.00 64.25 315 LYS A O 1
ATOM 2455 N N . SER A 1 316 ? 33.239 8.267 -5.941 1.00 58.69 316 SER A N 1
ATOM 2456 C CA . SER A 1 316 ? 31.960 8.933 -5.641 1.00 58.69 316 SER A CA 1
ATOM 2457 C C . SER A 1 316 ? 32.047 10.465 -5.608 1.00 58.69 316 SER A C 1
ATOM 2459 O O . SER A 1 316 ? 31.059 11.131 -5.896 1.00 58.69 316 SER A O 1
ATOM 2461 N N . ASP A 1 317 ? 33.229 11.029 -5.343 1.00 68.06 317 ASP A N 1
ATOM 2462 C CA . ASP A 1 317 ? 33.511 12.473 -5.400 1.00 68.06 317 ASP A CA 1
ATOM 2463 C C . ASP A 1 317 ? 33.502 13.052 -6.828 1.00 68.06 317 ASP A C 1
ATOM 2465 O O . ASP A 1 317 ? 33.558 14.266 -7.003 1.00 68.06 317 ASP A O 1
ATOM 2469 N N . THR A 1 318 ? 33.409 12.197 -7.851 1.00 70.88 318 THR A N 1
ATOM 2470 C CA . THR A 1 318 ? 33.276 12.620 -9.253 1.00 70.88 318 THR A CA 1
ATOM 2471 C C . THR A 1 318 ? 31.825 12.742 -9.717 1.00 70.88 318 THR A C 1
ATOM 2473 O O . THR A 1 318 ? 31.585 13.243 -10.816 1.00 70.88 318 THR A O 1
ATOM 2476 N N . CYS A 1 319 ? 30.857 12.310 -8.900 1.00 73.00 319 CYS A N 1
ATOM 2477 C CA . CYS A 1 319 ? 29.435 12.480 -9.176 1.00 73.00 319 CYS A CA 1
ATOM 2478 C C . CYS A 1 319 ? 28.984 13.908 -8.849 1.00 73.00 319 CYS A C 1
ATOM 2480 O O . CYS A 1 319 ? 29.371 14.464 -7.823 1.00 73.00 319 CYS A O 1
ATOM 2482 N N . VAL A 1 320 ? 28.139 14.493 -9.698 1.00 79.50 320 VAL A N 1
ATOM 2483 C CA . VAL A 1 320 ? 27.607 15.848 -9.507 1.00 79.50 320 VAL A CA 1
ATOM 2484 C C . VAL A 1 320 ? 26.097 15.809 -9.265 1.00 79.50 320 VAL A C 1
ATOM 2486 O O . VAL A 1 320 ? 25.393 15.098 -9.987 1.00 79.50 320 VAL A O 1
ATOM 2489 N N . PRO A 1 321 ? 25.569 16.550 -8.274 1.00 74.12 321 PRO A N 1
ATOM 2490 C CA . PRO A 1 321 ? 24.132 16.742 -8.142 1.00 74.12 321 PRO A CA 1
ATOM 2491 C C . PRO A 1 321 ? 23.571 17.443 -9.380 1.00 74.12 321 PRO A C 1
ATOM 2493 O O . PRO A 1 321 ? 24.218 18.343 -9.923 1.00 74.12 321 PRO A O 1
ATOM 2496 N N . PHE A 1 322 ? 22.369 17.073 -9.811 1.00 68.44 322 PHE A N 1
ATOM 2497 C CA . PHE A 1 322 ? 21.669 17.815 -10.857 1.00 68.44 322 PHE A CA 1
ATOM 2498 C C . PHE A 1 322 ? 20.155 17.844 -10.636 1.00 68.44 322 PHE A C 1
ATOM 2500 O O . PHE A 1 322 ? 19.580 17.004 -9.943 1.00 68.44 322 PHE A O 1
ATOM 2507 N N . THR A 1 323 ? 19.522 18.839 -11.249 1.00 68.00 323 THR A N 1
ATOM 2508 C CA . THR A 1 323 ? 18.072 19.024 -11.267 1.00 68.00 323 THR A CA 1
ATOM 2509 C C . THR A 1 323 ? 17.518 18.454 -12.565 1.00 68.00 323 THR A C 1
ATOM 2511 O O . THR A 1 323 ? 17.946 18.866 -13.645 1.00 68.00 323 THR A O 1
ATOM 2514 N N . ALA A 1 324 ? 16.559 17.533 -12.474 1.00 63.34 324 ALA A N 1
ATOM 2515 C CA . ALA A 1 324 ? 15.857 17.031 -13.647 1.00 63.34 324 ALA A CA 1
ATOM 2516 C C . ALA A 1 324 ? 14.821 18.076 -14.086 1.00 63.34 324 ALA A C 1
ATOM 2518 O O . ALA A 1 324 ? 13.799 18.257 -13.432 1.00 63.34 324 ALA A O 1
ATOM 2519 N N . GLY A 1 325 ? 15.095 18.819 -15.157 1.00 55.47 325 GLY A N 1
ATOM 2520 C CA . GLY A 1 325 ? 14.105 19.720 -15.751 1.00 55.47 325 GLY A CA 1
ATOM 2521 C C . GLY A 1 325 ? 12.980 18.931 -16.423 1.00 55.47 325 GLY A C 1
ATOM 2522 O O . GLY A 1 325 ? 13.215 17.853 -16.955 1.00 55.47 325 GLY A O 1
ATOM 2523 N N . ALA A 1 326 ? 11.762 19.463 -16.413 1.00 51.78 326 ALA A N 1
ATOM 2524 C CA . ALA A 1 326 ? 10.635 18.914 -17.157 1.00 51.78 326 ALA A CA 1
ATOM 2525 C C . ALA A 1 326 ? 9.771 20.014 -17.752 1.00 51.78 326 ALA A C 1
ATOM 2527 O O . ALA A 1 326 ? 9.498 21.030 -17.121 1.00 51.78 326 ALA A O 1
ATOM 2528 N N . PHE A 1 327 ? 9.301 19.822 -18.975 1.00 50.50 327 PHE A N 1
ATOM 2529 C CA . PHE A 1 327 ? 8.404 20.784 -19.600 1.00 50.50 327 PHE A CA 1
ATOM 2530 C C . PHE A 1 327 ? 6.968 20.558 -19.113 1.00 50.50 327 PHE A C 1
ATOM 2532 O O . PHE A 1 327 ? 6.537 19.418 -18.944 1.00 50.50 327 PHE A O 1
ATOM 2539 N N . GLU A 1 328 ? 6.211 21.638 -18.886 1.00 42.47 328 GLU A N 1
ATOM 2540 C CA . GLU A 1 328 ? 4.799 21.538 -18.498 1.00 42.47 328 GLU A CA 1
ATOM 2541 C C . GLU A 1 328 ? 4.014 20.820 -19.604 1.00 42.47 328 GLU A C 1
ATOM 2543 O O . GLU A 1 328 ? 3.750 21.367 -20.678 1.00 42.47 328 GLU A O 1
ATOM 2548 N N . TYR A 1 329 ? 3.649 19.567 -19.344 1.00 45.00 329 TYR A N 1
ATOM 2549 C CA . TYR A 1 329 ? 2.843 18.761 -20.245 1.00 45.00 329 TYR A CA 1
ATOM 2550 C C . TYR A 1 329 ? 1.363 18.930 -19.891 1.00 45.00 329 TYR A C 1
ATOM 2552 O O . TYR A 1 329 ? 0.862 18.328 -18.942 1.00 45.00 329 TYR A O 1
ATOM 2560 N N . ARG A 1 330 ? 0.631 19.752 -20.655 1.00 43.81 330 ARG A N 1
ATOM 2561 C CA . ARG A 1 330 ? -0.836 19.808 -20.551 1.00 43.81 330 ARG A CA 1
ATOM 2562 C C . ARG A 1 330 ? -1.435 18.550 -21.176 1.00 43.81 330 ARG A C 1
ATOM 2564 O O . ARG A 1 330 ? -1.519 18.446 -22.399 1.00 43.81 330 ARG A O 1
ATOM 2571 N N . LEU A 1 331 ? -1.841 17.605 -20.330 1.00 42.69 331 LEU A N 1
ATOM 2572 C CA . LEU A 1 331 ? -2.574 16.411 -20.747 1.00 42.69 331 LEU A CA 1
ATOM 2573 C C . LEU A 1 331 ? -3.874 16.825 -21.468 1.00 42.69 331 LEU A C 1
ATOM 2575 O O . LEU A 1 331 ? -4.621 17.657 -20.945 1.00 42.69 331 LEU A O 1
ATOM 2579 N N . PRO A 1 332 ? -4.190 16.254 -22.646 1.00 44.62 332 PRO A N 1
ATOM 2580 C CA . PRO A 1 332 ? -5.560 16.259 -23.150 1.00 44.62 332 PRO A CA 1
ATOM 2581 C C . PRO A 1 332 ? -6.481 15.628 -22.095 1.00 44.62 332 PRO A C 1
ATOM 2583 O O . PRO A 1 332 ? -6.052 14.711 -21.396 1.00 44.62 332 PRO A O 1
ATOM 2586 N N . ALA A 1 333 ? -7.738 16.074 -21.999 1.00 44.03 333 ALA A N 1
ATOM 2587 C CA . ALA A 1 333 ? -8.705 15.717 -20.941 1.00 44.03 333 ALA A CA 1
ATOM 2588 C C . ALA A 1 333 ? -9.008 14.205 -20.769 1.00 44.03 333 ALA A C 1
ATOM 2590 O O . ALA A 1 333 ? -9.818 13.814 -19.936 1.00 44.03 333 ALA A O 1
ATOM 2591 N N . ASN A 1 334 ? -8.382 13.355 -21.572 1.00 36.66 334 ASN A N 1
ATOM 2592 C CA . ASN A 1 334 ? -8.680 11.954 -21.796 1.00 36.66 334 ASN A CA 1
ATOM 2593 C C . ASN A 1 334 ? -7.408 11.075 -21.784 1.00 36.66 334 ASN A C 1
ATOM 2595 O O . ASN A 1 334 ? -7.447 9.937 -22.246 1.00 36.66 334 ASN A O 1
ATOM 2599 N N . VAL A 1 335 ? -6.290 11.575 -21.238 1.00 34.66 335 VAL A N 1
ATOM 2600 C CA . VAL A 1 335 ? -5.044 10.812 -21.030 1.00 34.66 335 VAL A CA 1
ATOM 2601 C C . VAL A 1 335 ? -4.683 10.812 -19.540 1.00 34.66 335 VAL A C 1
ATOM 2603 O O . VAL A 1 335 ? -4.608 11.871 -18.926 1.00 34.66 335 VAL A O 1
ATOM 2606 N N . THR A 1 336 ? -4.464 9.628 -18.954 1.00 29.44 336 THR A N 1
ATOM 2607 C CA . THR A 1 336 ? -4.302 9.429 -17.496 1.00 29.44 336 THR A CA 1
ATOM 2608 C C . THR A 1 336 ? -2.862 9.191 -17.033 1.00 29.44 336 THR A C 1
ATOM 2610 O O . THR A 1 336 ? -2.624 9.062 -15.835 1.00 29.44 336 THR A O 1
ATOM 2613 N N . ALA A 1 337 ? -1.888 9.134 -17.945 1.00 29.59 337 ALA A N 1
ATOM 2614 C CA . ALA A 1 337 ? -0.484 8.941 -17.593 1.00 29.59 337 ALA A CA 1
ATOM 2615 C C . ALA A 1 337 ? 0.441 9.725 -18.530 1.00 29.59 337 ALA A C 1
ATOM 2617 O O . ALA A 1 337 ? 0.321 9.640 -19.753 1.00 29.59 337 ALA A O 1
ATOM 2618 N N . ALA A 1 338 ? 1.388 10.460 -17.947 1.00 32.81 338 ALA A N 1
ATOM 2619 C CA . ALA A 1 338 ? 2.540 10.984 -18.666 1.00 32.81 338 ALA A CA 1
ATOM 2620 C C . ALA A 1 338 ? 3.585 9.863 -18.795 1.00 32.81 338 ALA A C 1
ATOM 2622 O O . ALA A 1 338 ? 3.987 9.262 -17.799 1.00 32.81 338 ALA A O 1
ATOM 2623 N N . ALA A 1 339 ? 4.006 9.556 -20.022 1.00 29.95 339 ALA A N 1
ATOM 2624 C CA . ALA A 1 339 ? 5.201 8.753 -20.251 1.00 29.95 339 ALA A CA 1
ATOM 2625 C C . ALA A 1 339 ? 6.438 9.620 -19.960 1.00 29.95 339 ALA A C 1
ATOM 2627 O O . ALA A 1 339 ? 6.495 10.771 -20.387 1.00 29.95 339 ALA A O 1
ATOM 2628 N N . TRP A 1 340 ? 7.385 9.060 -19.211 1.00 35.00 340 TRP A N 1
ATOM 2629 C CA . TRP A 1 340 ? 8.609 9.705 -18.737 1.00 35.00 340 TRP A CA 1
ATOM 2630 C C . TRP A 1 340 ? 9.465 10.307 -19.864 1.00 35.00 340 TRP A C 1
ATOM 2632 O O . TRP A 1 340 ? 9.607 9.719 -20.937 1.00 35.00 340 TRP A O 1
ATOM 2642 N N . GLU A 1 341 ? 10.074 11.451 -19.558 1.00 30.44 341 GLU A N 1
ATOM 2643 C CA . GLU A 1 341 ? 11.057 12.202 -20.346 1.00 30.44 341 GLU A CA 1
ATOM 2644 C C . GLU A 1 341 ? 12.346 12.275 -19.498 1.00 30.44 341 GLU A C 1
ATOM 2646 O O . GLU A 1 341 ? 12.261 12.583 -18.307 1.00 30.44 341 GLU A O 1
ATOM 2651 N N . TYR A 1 342 ? 13.500 11.906 -20.073 1.00 34.47 342 TYR A N 1
ATOM 2652 C CA . TYR A 1 342 ? 14.839 12.089 -19.486 1.00 34.47 342 TYR A CA 1
ATOM 2653 C C . TYR A 1 342 ? 15.535 13.261 -20.159 1.00 34.47 342 TYR A C 1
ATOM 2655 O O . TYR A 1 342 ? 15.435 13.319 -21.410 1.00 34.47 342 TYR A O 1
#

pLDDT: mean 79.37, std 17.18, range [29.44, 98.12]

Radius of gyration: 23.02 Å; Cα contacts (8 Å, |Δi|>4): 568; chains: 1; bounding box: 62×51×63 Å